Protein AF-A0A1Q9CQS7-F1 (afdb_monomer)

Organism: Symbiodinium microadriaticum (NCBI:txid2951)

Structure (mmCIF, N/CA/C/O backbone):
data_AF-A0A1Q9CQS7-F1
#
_entry.id   AF-A0A1Q9CQS7-F1
#
loop_
_atom_site.group_PDB
_atom_site.id
_atom_site.type_symbol
_atom_site.label_atom_id
_atom_site.label_alt_id
_atom_site.label_comp_id
_atom_site.label_asym_id
_atom_site.label_entity_id
_atom_site.label_seq_id
_atom_site.pdbx_PDB_ins_code
_atom_site.Cartn_x
_atom_site.Cartn_y
_atom_site.Cartn_z
_atom_site.occupancy
_atom_site.B_iso_or_equiv
_atom_site.auth_seq_id
_atom_site.auth_comp_id
_atom_site.auth_asym_id
_atom_site.auth_atom_id
_atom_site.pdbx_PDB_model_num
ATOM 1 N N . MET A 1 1 ? 30.061 8.072 -7.820 1.00 46.34 1 MET A N 1
ATOM 2 C CA . MET A 1 1 ? 29.003 8.737 -7.029 1.00 46.34 1 MET A CA 1
ATOM 3 C C . MET A 1 1 ? 28.135 9.488 -8.025 1.00 46.34 1 MET A C 1
ATOM 5 O O . MET A 1 1 ? 28.666 10.341 -8.722 1.00 46.34 1 MET A O 1
ATOM 9 N N . TRP A 1 2 ? 26.882 9.077 -8.211 1.00 44.34 2 TRP A N 1
ATOM 10 C CA . TRP A 1 2 ? 25.996 9.686 -9.208 1.00 44.34 2 TRP A CA 1
ATOM 11 C C . TRP A 1 2 ? 25.455 11.021 -8.670 1.00 44.34 2 TRP A C 1
ATOM 13 O O . TRP A 1 2 ? 25.125 11.089 -7.484 1.00 44.34 2 TRP A O 1
ATOM 23 N N . PRO A 1 3 ? 25.400 12.089 -9.483 1.00 48.34 3 PRO A N 1
ATOM 24 C CA . PRO A 1 3 ? 24.867 13.370 -9.039 1.00 48.34 3 PRO A CA 1
ATOM 25 C C . PRO A 1 3 ? 23.369 13.258 -8.740 1.00 48.34 3 PRO A C 1
ATOM 27 O O . PRO A 1 3 ? 22.626 12.596 -9.462 1.00 48.34 3 PRO A O 1
ATOM 30 N N . SER A 1 4 ? 22.915 13.929 -7.680 1.00 47.19 4 SER A N 1
ATOM 31 C CA . SER A 1 4 ? 21.493 13.980 -7.338 1.00 47.19 4 SER A CA 1
ATOM 32 C C . SER A 1 4 ? 20.689 14.697 -8.428 1.00 47.19 4 SER A C 1
ATOM 34 O O . SER A 1 4 ? 21.198 15.575 -9.128 1.00 47.19 4 SER A O 1
ATOM 36 N N . ARG A 1 5 ? 19.396 14.384 -8.547 1.00 55.72 5 ARG A N 1
ATOM 37 C CA . ARG A 1 5 ? 18.494 15.026 -9.518 1.00 55.72 5 ARG A CA 1
ATOM 38 C C . ARG A 1 5 ? 18.441 16.550 -9.362 1.00 55.72 5 ARG A C 1
ATOM 40 O O . ARG A 1 5 ? 18.358 17.257 -10.357 1.00 55.72 5 ARG A O 1
ATOM 47 N N . ALA A 1 6 ? 18.575 17.062 -8.138 1.00 58.66 6 ALA A N 1
ATOM 48 C CA . ALA A 1 6 ? 18.695 18.499 -7.892 1.00 58.66 6 ALA A CA 1
ATOM 49 C C . ALA A 1 6 ? 19.977 19.089 -8.506 1.00 58.66 6 ALA A C 1
ATOM 51 O O . ALA A 1 6 ? 19.925 20.152 -9.116 1.00 58.66 6 ALA A O 1
ATOM 52 N N . HIS A 1 7 ? 21.110 18.385 -8.408 1.00 64.50 7 HIS A N 1
ATOM 53 C CA . HIS A 1 7 ? 22.345 18.798 -9.074 1.00 64.50 7 HIS A CA 1
ATOM 54 C C . HIS A 1 7 ? 22.204 18.742 -10.600 1.00 64.50 7 HIS A C 1
ATOM 56 O O . HIS A 1 7 ? 22.602 19.682 -11.283 1.00 64.50 7 HIS A O 1
ATOM 62 N N . LEU A 1 8 ? 21.601 17.678 -11.142 1.00 64.38 8 LEU A N 1
ATOM 63 C CA . LEU A 1 8 ? 21.346 17.554 -12.580 1.00 64.38 8 LEU A CA 1
ATOM 64 C C . LEU A 1 8 ? 20.451 18.692 -13.099 1.00 64.38 8 LEU A C 1
ATOM 66 O O . LEU A 1 8 ? 20.806 19.354 -14.066 1.00 64.38 8 LEU A O 1
ATOM 70 N N . LEU A 1 9 ? 19.341 18.984 -12.423 1.00 60.31 9 LEU A N 1
ATOM 71 C CA . LEU A 1 9 ? 18.381 19.998 -12.870 1.00 60.31 9 LEU A CA 1
ATOM 72 C C . LEU A 1 9 ? 18.894 21.435 -12.693 1.00 60.31 9 LEU A C 1
ATOM 74 O O . LEU A 1 9 ? 18.727 22.254 -13.594 1.00 60.31 9 LEU A O 1
ATOM 78 N N . TRP A 1 10 ? 19.540 21.750 -11.567 1.00 60.56 10 TRP A N 1
ATOM 79 C CA . TRP A 1 10 ? 19.830 23.143 -11.194 1.00 60.56 10 TRP A CA 1
ATOM 80 C C . TRP A 1 10 ? 21.292 23.550 -11.355 1.00 60.56 10 TRP A C 1
ATOM 82 O O . TRP A 1 10 ? 21.585 24.737 -11.484 1.00 60.56 10 TRP A O 1
ATOM 92 N N . THR A 1 11 ? 22.221 22.595 -11.364 1.00 67.75 11 THR A N 1
ATOM 93 C CA . THR A 1 11 ? 23.663 22.886 -11.304 1.00 67.75 11 THR A CA 1
ATOM 94 C C . THR A 1 11 ? 24.416 22.382 -12.534 1.00 67.75 11 THR A C 1
ATOM 96 O O . THR A 1 11 ? 25.328 23.059 -12.997 1.00 67.75 11 THR A O 1
ATOM 99 N N . CYS A 1 12 ? 24.013 21.255 -13.128 1.00 69.44 12 CYS A N 1
ATOM 100 C CA . CYS A 1 12 ? 24.735 20.602 -14.221 1.00 69.44 12 CYS A CA 1
ATOM 101 C C . CYS A 1 12 ? 24.767 21.450 -15.509 1.00 69.44 12 CYS A C 1
ATOM 103 O O . CYS A 1 12 ? 23.709 21.646 -16.117 1.00 69.44 12 CYS A O 1
ATOM 105 N N . PRO A 1 13 ? 25.944 21.922 -15.969 1.00 76.88 13 PRO A N 1
ATOM 106 C CA . PRO A 1 13 ? 26.058 22.769 -17.162 1.00 76.88 13 PRO A CA 1
ATOM 107 C C . PRO A 1 13 ? 25.459 22.136 -18.425 1.00 76.88 13 PRO A C 1
ATOM 109 O O . PRO A 1 13 ? 24.885 22.837 -19.248 1.00 76.88 13 PRO A O 1
ATOM 112 N N . ALA A 1 14 ? 25.498 20.803 -18.532 1.00 73.81 14 ALA A N 1
ATOM 113 C CA . ALA A 1 14 ? 24.937 20.062 -19.663 1.00 73.81 14 ALA A CA 1
ATOM 114 C C . ALA A 1 14 ? 23.404 20.168 -19.792 1.00 73.81 14 ALA A C 1
ATOM 116 O O . ALA A 1 14 ? 22.856 19.825 -20.832 1.00 73.81 14 ALA A O 1
ATOM 117 N N . LEU A 1 15 ? 22.705 20.631 -18.750 1.00 68.06 15 LEU A N 1
ATOM 118 C CA . LEU A 1 15 ? 21.250 20.819 -18.744 1.00 68.06 15 LEU A CA 1
ATOM 119 C C . LEU A 1 15 ? 20.847 22.301 -18.684 1.00 68.06 15 LEU A C 1
ATOM 121 O O . LEU A 1 15 ? 19.684 22.616 -18.443 1.00 68.06 15 LEU A O 1
ATOM 125 N N . GLN A 1 16 ? 21.789 23.225 -18.908 1.00 71.12 16 GLN A N 1
ATOM 126 C CA . GLN A 1 16 ? 21.555 24.670 -18.830 1.00 71.12 16 GLN A CA 1
ATOM 127 C C . GLN A 1 16 ? 20.518 25.170 -19.848 1.00 71.12 16 GLN A C 1
ATOM 129 O O . GLN A 1 16 ? 19.740 26.058 -19.514 1.00 71.12 16 GLN A O 1
ATOM 134 N N . GLU A 1 17 ? 20.455 24.573 -21.040 1.00 67.62 17 GLU A N 1
ATOM 135 C CA . GLU A 1 17 ? 19.519 24.960 -22.110 1.00 67.62 17 GLU A CA 1
ATOM 136 C C . GLU A 1 17 ? 18.058 24.586 -21.813 1.00 67.62 17 GLU A C 1
ATOM 138 O O . GLU A 1 17 ? 17.141 25.196 -22.354 1.00 67.62 17 GLU A O 1
ATOM 143 N N . VAL A 1 18 ? 17.826 23.618 -20.920 1.00 60.22 18 VAL A N 1
ATOM 144 C CA . VAL A 1 18 ? 16.482 23.106 -20.589 1.00 60.22 18 VAL A CA 1
ATOM 145 C C . VAL A 1 18 ? 15.864 23.828 -19.383 1.00 60.22 18 VAL A C 1
ATOM 147 O O . VAL A 1 18 ? 14.648 23.828 -19.205 1.00 60.22 18 VAL A O 1
ATOM 150 N N . ARG A 1 19 ? 16.689 24.485 -18.553 1.00 64.31 19 ARG A N 1
ATOM 151 C CA . ARG A 1 19 ? 16.253 25.227 -17.354 1.00 64.31 19 ARG A CA 1
ATOM 152 C C . ARG A 1 19 ? 15.312 26.409 -17.620 1.00 64.31 19 ARG A C 1
ATOM 154 O O . ARG A 1 19 ? 14.414 26.577 -16.807 1.00 64.31 19 ARG A O 1
ATOM 161 N N . PRO A 1 20 ? 15.449 27.212 -18.696 1.00 59.09 20 PRO A N 1
ATOM 162 C CA . PRO A 1 20 ? 14.574 28.366 -18.932 1.00 59.09 20 PRO A CA 1
ATOM 163 C C . PRO A 1 20 ? 13.113 27.989 -19.211 1.00 59.09 20 PRO A C 1
ATOM 165 O O . PRO A 1 20 ? 12.231 28.831 -19.083 1.00 59.09 20 PRO A O 1
ATOM 168 N N . VAL A 1 21 ? 12.861 26.735 -19.606 1.00 59.81 21 VAL A N 1
ATOM 169 C CA . VAL A 1 21 ? 11.516 26.201 -19.883 1.00 59.81 21 VAL A CA 1
ATOM 170 C C . VAL A 1 21 ? 10.863 25.646 -18.610 1.00 59.81 21 VAL A C 1
ATOM 172 O O . VAL A 1 21 ? 9.650 25.454 -18.563 1.00 59.81 21 VAL A O 1
ATOM 175 N N . MET A 1 22 ? 11.648 25.410 -17.555 1.00 47.25 22 MET A N 1
ATOM 176 C CA . MET A 1 22 ? 11.150 24.940 -16.268 1.00 47.25 22 MET A CA 1
ATOM 177 C C . MET A 1 22 ? 10.954 26.132 -15.322 1.00 47.25 22 MET A C 1
ATOM 179 O O . MET A 1 22 ? 11.869 26.944 -15.175 1.00 47.25 22 MET A O 1
ATOM 183 N N . PRO A 1 23 ? 9.797 26.261 -14.648 1.00 52.50 23 PRO A N 1
ATOM 184 C CA . PRO A 1 23 ? 9.634 27.281 -13.619 1.00 52.50 23 PRO A CA 1
ATOM 185 C C . PRO A 1 23 ? 10.701 27.094 -12.530 1.00 52.50 23 PRO A C 1
ATOM 187 O O . PRO A 1 23 ? 11.040 25.964 -12.166 1.00 52.50 23 PRO A O 1
ATOM 190 N N . ALA A 1 24 ? 11.249 28.202 -12.022 1.00 47.69 24 ALA A N 1
ATOM 191 C CA . ALA A 1 24 ? 12.173 28.166 -10.891 1.00 47.69 24 ALA A CA 1
ATOM 192 C C . ALA A 1 24 ? 11.503 27.445 -9.704 1.00 47.69 24 ALA A C 1
ATOM 194 O O . ALA A 1 24 ? 10.291 27.588 -9.525 1.00 47.69 24 ALA A O 1
ATOM 195 N N . PRO A 1 25 ? 12.245 26.667 -8.897 1.00 45.47 25 PRO A N 1
ATOM 196 C CA . PRO A 1 25 ? 11.650 25.954 -7.783 1.00 45.47 25 PRO A CA 1
ATOM 197 C C . PRO A 1 25 ? 11.215 26.992 -6.746 1.00 45.47 25 PRO A C 1
ATOM 199 O O . PRO A 1 25 ? 12.048 27.656 -6.127 1.00 45.47 25 PRO A O 1
ATOM 202 N N . ILE A 1 26 ? 9.903 27.160 -6.603 1.00 51.12 26 ILE A N 1
ATOM 203 C CA . ILE A 1 26 ? 9.289 28.014 -5.590 1.00 51.12 26 ILE A CA 1
ATOM 204 C C . ILE A 1 26 ? 9.285 27.199 -4.296 1.00 51.12 26 ILE A C 1
ATOM 206 O O . ILE A 1 26 ? 8.334 26.492 -4.006 1.00 51.12 26 ILE A O 1
ATOM 210 N N . ASP A 1 27 ? 10.409 27.268 -3.586 1.00 41.53 27 ASP A N 1
ATOM 211 C CA . ASP A 1 27 ? 10.629 26.752 -2.233 1.00 41.53 27 ASP A CA 1
ATOM 212 C C . ASP A 1 27 ? 10.433 25.232 -1.989 1.00 41.53 27 ASP A C 1
ATOM 214 O O . ASP A 1 27 ? 9.890 24.478 -2.792 1.00 41.53 27 ASP A O 1
ATOM 218 N N . ARG A 1 28 ? 10.985 24.729 -0.876 1.00 42.41 28 ARG A N 1
ATOM 219 C CA . ARG A 1 28 ? 11.005 23.288 -0.520 1.00 42.41 28 ARG A CA 1
ATOM 220 C C . ARG A 1 28 ? 9.757 22.791 0.218 1.00 42.41 28 ARG A C 1
ATOM 222 O O . ARG A 1 28 ? 9.734 21.645 0.666 1.00 42.41 28 ARG A O 1
ATOM 229 N N . VAL A 1 29 ? 8.736 23.622 0.360 1.00 41.78 29 VAL A N 1
ATOM 230 C CA . VAL A 1 29 ? 7.494 23.298 1.062 1.00 41.78 29 VAL A CA 1
ATOM 231 C C . VAL A 1 29 ? 6.356 23.938 0.272 1.00 41.78 29 VAL A C 1
ATOM 233 O O . VAL A 1 29 ? 6.477 25.088 -0.119 1.00 41.78 29 VAL A O 1
ATOM 236 N N . GLU A 1 30 ? 5.269 23.189 0.085 1.00 37.59 30 GLU A N 1
ATOM 237 C CA . GLU A 1 30 ? 3.991 23.596 -0.530 1.00 37.59 30 GLU A CA 1
ATOM 238 C C . GLU A 1 30 ? 3.790 23.300 -2.028 1.00 37.59 30 GLU A C 1
ATOM 240 O O . GLU A 1 30 ? 3.804 24.163 -2.897 1.00 37.59 30 GLU A O 1
ATOM 245 N N . VAL A 1 31 ? 3.368 22.059 -2.291 1.00 31.38 31 VAL A N 1
ATOM 246 C CA . VAL A 1 31 ? 2.139 21.851 -3.073 1.00 31.38 31 VAL A CA 1
ATOM 247 C C . VAL A 1 31 ? 1.106 21.243 -2.123 1.00 31.38 31 VAL A C 1
ATOM 249 O O . VAL A 1 31 ? 0.862 20.040 -2.114 1.00 31.38 31 VAL A O 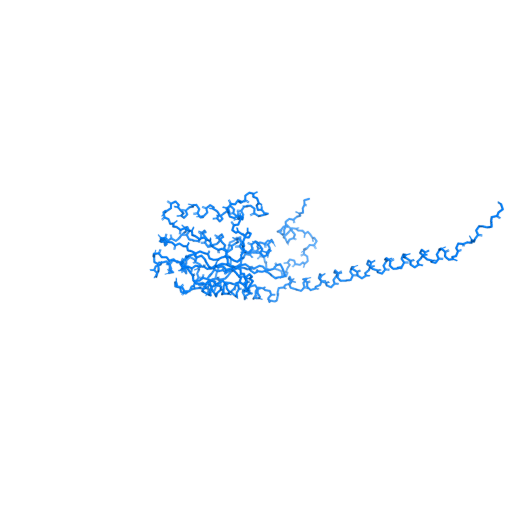1
ATOM 252 N N . VAL A 1 32 ? 0.545 22.073 -1.242 1.00 40.41 32 VAL A N 1
ATOM 253 C CA . VAL A 1 32 ? -0.701 21.749 -0.536 1.00 40.41 32 VAL A CA 1
ATOM 254 C C . VAL A 1 32 ? -1.846 22.376 -1.327 1.00 40.41 32 VAL A C 1
ATOM 256 O O . VAL A 1 32 ? -1.732 23.495 -1.812 1.00 40.41 32 VAL A O 1
ATOM 259 N N . MET A 1 33 ? -2.950 21.633 -1.407 1.00 33.84 33 MET A N 1
ATOM 260 C CA . MET A 1 33 ? -4.220 21.922 -2.089 1.00 33.84 33 MET A CA 1
ATOM 261 C C . MET A 1 33 ? -4.361 21.358 -3.506 1.00 33.84 33 MET A C 1
ATOM 263 O O . MET A 1 33 ? -4.550 22.069 -4.488 1.00 33.84 33 MET A O 1
ATOM 267 N N . ARG A 1 34 ? -4.468 20.027 -3.582 1.00 36.06 34 ARG A N 1
ATOM 268 C CA . ARG A 1 34 ? -5.548 19.445 -4.391 1.00 36.06 34 ARG A CA 1
ATOM 269 C C . ARG A 1 34 ? -6.779 19.382 -3.489 1.00 36.06 34 ARG A C 1
ATOM 271 O O . ARG A 1 34 ? -6.669 18.989 -2.335 1.00 36.06 34 ARG A O 1
ATOM 278 N N . SER A 1 35 ? -7.914 19.827 -4.006 1.00 37.97 35 SER A N 1
ATOM 279 C CA . SER A 1 35 ? -9.219 20.084 -3.372 1.00 37.97 35 SER A CA 1
ATOM 280 C C . SER A 1 35 ? -9.932 18.872 -2.728 1.00 37.97 35 SER A C 1
ATOM 282 O O . SER A 1 35 ? -11.156 18.763 -2.776 1.00 37.97 35 SER A O 1
ATOM 284 N N . GLY A 1 36 ? -9.189 17.955 -2.109 1.00 54.03 36 GLY A N 1
ATOM 285 C CA . GLY A 1 36 ? -9.701 16.847 -1.307 1.00 54.03 36 GLY A CA 1
ATOM 286 C C . GLY A 1 36 ? -9.590 17.128 0.192 1.00 54.03 36 GLY A C 1
ATOM 287 O O . GLY A 1 36 ? -8.722 17.875 0.641 1.00 54.03 36 GLY A O 1
ATOM 288 N N . ARG A 1 37 ? -10.468 16.508 0.987 1.00 68.31 37 ARG A N 1
ATOM 289 C CA . ARG A 1 37 ? -10.294 16.437 2.447 1.00 68.31 37 ARG A CA 1
ATOM 290 C C . ARG A 1 37 ? -8.964 15.735 2.758 1.00 68.31 37 ARG A C 1
ATOM 292 O O . ARG A 1 37 ? -8.626 14.759 2.091 1.00 68.31 37 ARG A O 1
ATOM 299 N N . SER A 1 38 ? -8.217 16.209 3.756 1.00 89.44 38 SER A N 1
ATOM 300 C CA . SER A 1 38 ? -6.970 15.554 4.172 1.00 89.44 38 SER A CA 1
ATOM 301 C C . SER A 1 38 ? -7.252 14.157 4.734 1.00 89.44 38 SER A C 1
ATOM 303 O O . SER A 1 38 ? -8.300 13.944 5.350 1.00 89.44 38 SER A O 1
ATOM 305 N N . LEU A 1 39 ? -6.299 13.227 4.605 1.00 93.00 39 LEU A N 1
ATOM 306 C CA . LEU A 1 39 ? -6.399 11.899 5.226 1.00 93.00 39 LEU A CA 1
ATOM 307 C C . LEU A 1 39 ? -6.691 11.994 6.732 1.00 93.00 39 LEU A C 1
ATOM 309 O O . LEU A 1 39 ? -7.515 11.242 7.242 1.00 93.00 39 LEU A O 1
ATOM 313 N N . SER A 1 40 ? -6.076 12.959 7.428 1.00 93.25 40 SER A N 1
ATOM 314 C CA . SER A 1 40 ? -6.317 13.196 8.857 1.00 93.25 40 SER A CA 1
ATOM 315 C C . SER A 1 40 ? -7.775 13.528 9.155 1.00 93.25 40 SER A C 1
ATOM 317 O O . SER A 1 40 ? -8.361 12.914 10.040 1.00 93.25 40 SER A O 1
ATOM 319 N N . SER A 1 41 ? -8.384 14.433 8.383 1.00 92.00 41 SER A N 1
ATOM 320 C CA . SER A 1 41 ? -9.788 14.810 8.568 1.00 92.00 41 SER A CA 1
ATOM 321 C C . SER A 1 41 ? -10.745 13.655 8.259 1.00 92.00 41 SER A C 1
ATOM 323 O O . SER A 1 41 ? -11.715 13.454 8.985 1.00 92.00 41 SER A O 1
ATOM 325 N N . MET A 1 42 ? -10.453 12.856 7.224 1.00 94.19 42 MET A N 1
ATOM 326 C CA . MET A 1 42 ? -11.251 11.674 6.886 1.00 94.19 42 MET A CA 1
ATOM 327 C C . MET A 1 42 ? -11.165 10.608 7.982 1.00 94.19 42 MET A C 1
ATOM 329 O O . MET A 1 42 ? -12.192 10.061 8.371 1.00 94.19 42 MET A O 1
ATOM 333 N N . LEU A 1 43 ? -9.966 10.342 8.510 1.00 95.00 43 LEU A N 1
ATOM 334 C CA . LEU A 1 43 ? -9.769 9.384 9.598 1.00 95.00 43 LEU A CA 1
ATOM 335 C C . LEU A 1 43 ? -10.402 9.866 10.904 1.00 95.00 43 LEU A C 1
ATOM 337 O O . LEU A 1 43 ? -11.084 9.083 11.550 1.00 95.00 43 LEU A O 1
ATOM 341 N N . GLN A 1 44 ? -10.245 11.139 11.274 1.00 94.50 44 GLN A N 1
ATOM 342 C CA . GLN A 1 44 ? -10.893 11.706 12.463 1.00 94.50 44 GLN A CA 1
ATOM 343 C C . GLN A 1 44 ? -12.415 11.586 12.382 1.00 94.50 44 GLN A C 1
ATOM 345 O O . GLN A 1 44 ? -13.040 11.111 13.327 1.00 94.50 44 GLN A O 1
ATOM 350 N N . GLN A 1 45 ? -13.009 11.952 11.240 1.00 93.88 45 GLN A N 1
ATOM 351 C CA . GLN A 1 45 ? -14.442 11.767 11.021 1.00 93.88 45 GLN A CA 1
ATOM 352 C C . GLN A 1 45 ? -14.817 10.283 11.117 1.00 93.88 45 GLN A C 1
ATOM 354 O O . GLN A 1 45 ? -15.795 9.934 11.775 1.00 93.88 45 GLN A O 1
ATOM 359 N N . ALA A 1 46 ? -14.015 9.404 10.511 1.00 95.12 46 ALA A N 1
ATOM 360 C CA . ALA A 1 46 ? -14.302 7.982 10.510 1.00 95.12 46 ALA A CA 1
ATOM 361 C C . ALA A 1 46 ? -14.269 7.360 11.916 1.00 95.12 46 ALA A C 1
ATOM 363 O O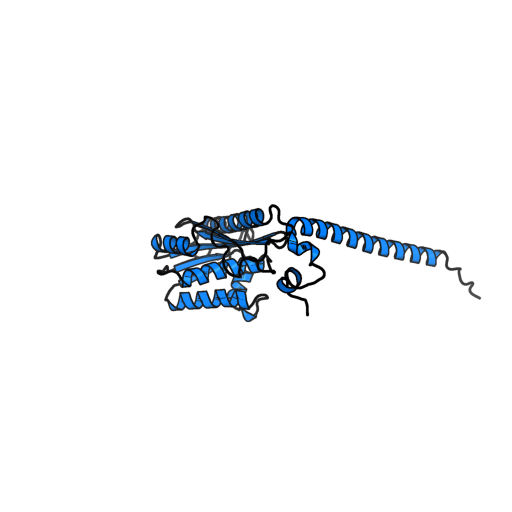 . ALA A 1 46 ? -15.107 6.533 12.269 1.00 95.12 46 ALA A O 1
ATOM 364 N N . ILE A 1 47 ? -13.313 7.791 12.735 1.00 95.19 47 ILE A N 1
ATOM 365 C CA . ILE A 1 47 ? -13.173 7.366 14.127 1.00 95.19 47 ILE A CA 1
ATOM 366 C C . ILE A 1 47 ? -14.318 7.925 14.974 1.00 95.19 47 ILE A C 1
ATOM 368 O O . ILE A 1 47 ? -14.857 7.203 15.806 1.00 95.19 47 ILE A O 1
ATOM 372 N N . ALA A 1 48 ? -14.736 9.173 14.749 1.00 94.62 48 ALA A N 1
ATOM 373 C CA . ALA A 1 48 ? -15.861 9.768 15.467 1.00 94.62 48 ALA A CA 1
ATOM 374 C C . ALA A 1 48 ? -17.188 9.034 15.195 1.00 94.62 48 ALA A C 1
ATOM 376 O O . ALA A 1 48 ? -17.998 8.867 16.105 1.00 94.62 48 ALA A O 1
ATOM 377 N N . GLU A 1 49 ? -17.404 8.565 13.963 1.00 95.25 49 GLU A N 1
ATOM 378 C CA . GLU A 1 49 ? -18.594 7.790 13.581 1.00 95.25 49 GLU A CA 1
ATOM 379 C C . GLU A 1 49 ? -18.528 6.318 14.029 1.00 95.25 49 GLU A C 1
ATOM 381 O O . GLU A 1 49 ? -19.558 5.649 14.117 1.00 95.25 49 GLU A O 1
ATOM 386 N N . SER A 1 50 ? -17.339 5.773 14.294 1.00 94.19 50 SER A N 1
ATOM 387 C CA . SER A 1 50 ? -17.149 4.378 14.721 1.00 94.19 50 SER A CA 1
ATOM 388 C C . SER A 1 50 ? -15.996 4.247 15.731 1.00 94.19 50 SER A C 1
ATOM 390 O O . SER A 1 50 ? -14.949 3.673 15.419 1.00 94.19 50 SER A O 1
ATOM 392 N N . PRO A 1 51 ? -16.176 4.756 16.967 1.00 92.81 51 PRO A N 1
ATOM 393 C CA . PRO A 1 51 ? -15.099 4.856 17.957 1.00 92.81 51 PRO A CA 1
ATOM 394 C C . PRO A 1 51 ? -14.642 3.499 18.508 1.00 92.81 51 PRO A C 1
ATOM 396 O O . PRO A 1 51 ? -13.512 3.359 18.977 1.00 92.81 51 PRO A O 1
ATOM 399 N N . ASP A 1 52 ? -15.491 2.472 18.453 1.00 94.50 52 ASP A N 1
ATOM 400 C CA . ASP A 1 52 ? -15.120 1.137 18.924 1.00 94.50 52 ASP A CA 1
ATOM 401 C C . ASP A 1 52 ? -14.229 0.396 17.924 1.00 94.50 52 ASP A C 1
ATOM 403 O O . ASP A 1 52 ? -13.238 -0.224 18.315 1.00 94.50 52 ASP A O 1
ATOM 407 N N . ALA A 1 53 ? -14.556 0.454 16.634 1.00 94.81 53 ALA A N 1
ATOM 408 C CA . ALA A 1 53 ? -13.816 -0.272 15.616 1.00 94.81 53 ALA A CA 1
ATOM 409 C C . ALA A 1 53 ? -13.927 0.387 14.241 1.00 94.81 53 ALA A C 1
ATOM 411 O O . ALA A 1 53 ? -15.025 0.699 13.787 1.00 94.81 53 ALA A O 1
ATOM 412 N N . ILE A 1 54 ? -12.795 0.492 13.545 1.00 95.69 54 ILE A N 1
ATOM 413 C CA . ILE A 1 54 ? -12.742 0.869 12.130 1.00 95.69 54 ILE A CA 1
ATOM 414 C C . ILE A 1 54 ? -12.116 -0.254 11.305 1.00 95.69 54 ILE A C 1
ATOM 416 O O . ILE A 1 54 ? -11.184 -0.934 11.749 1.00 95.69 54 ILE A O 1
ATOM 420 N N . THR A 1 55 ? -12.627 -0.434 10.089 1.00 96.88 55 THR A N 1
ATOM 421 C CA . THR A 1 55 ? -12.111 -1.407 9.119 1.00 96.88 55 THR A CA 1
ATOM 422 C C . THR A 1 55 ? -11.634 -0.677 7.876 1.00 96.88 55 THR A C 1
ATOM 424 O O . THR A 1 55 ? -12.384 0.074 7.259 1.00 96.88 55 THR A O 1
ATOM 427 N N . LEU A 1 56 ? -10.381 -0.911 7.515 1.00 97.88 56 LEU A N 1
ATOM 428 C CA . LEU A 1 56 ? -9.659 -0.198 6.475 1.00 97.88 56 LEU A CA 1
ATOM 429 C C . LEU A 1 56 ? -9.078 -1.193 5.471 1.00 97.88 56 LEU A C 1
ATOM 431 O O . LEU A 1 56 ? -8.772 -2.328 5.832 1.00 97.88 56 LEU A O 1
ATOM 435 N N . ALA A 1 57 ? -8.854 -0.753 4.238 1.00 98.19 57 ALA A N 1
ATOM 436 C CA . ALA A 1 57 ? -7.955 -1.430 3.309 1.00 98.19 57 ALA A CA 1
ATOM 437 C C . ALA A 1 57 ? -6.955 -0.450 2.699 1.00 98.19 57 ALA A C 1
ATOM 439 O O . ALA A 1 57 ? -7.255 0.737 2.539 1.00 98.19 57 ALA A O 1
ATOM 440 N N . THR A 1 58 ? -5.773 -0.962 2.372 1.00 98.38 58 THR A N 1
ATOM 441 C CA . THR A 1 58 ? -4.691 -0.212 1.731 1.00 98.38 58 THR A CA 1
ATOM 442 C C . THR A 1 58 ? -4.190 -0.942 0.499 1.00 98.38 58 THR A C 1
ATOM 444 O O . THR A 1 58 ? -4.132 -2.169 0.522 1.00 98.38 58 THR A O 1
ATOM 447 N N . ASP A 1 59 ? -3.765 -0.188 -0.511 1.00 98.00 59 ASP A N 1
ATOM 448 C CA . ASP A 1 59 ? -3.173 -0.737 -1.736 1.00 98.00 59 ASP A CA 1
ATOM 449 C C . ASP A 1 59 ? -2.172 0.259 -2.351 1.00 98.00 59 ASP A C 1
ATOM 451 O O . ASP A 1 59 ? -2.291 1.480 -2.150 1.00 98.00 59 ASP A O 1
ATOM 455 N N . GLY A 1 60 ? -1.187 -0.255 -3.087 1.00 97.12 60 GLY A N 1
ATOM 456 C CA . GLY A 1 60 ? -0.182 0.481 -3.834 1.00 97.12 60 GLY A CA 1
ATOM 457 C C . GLY A 1 60 ? -0.161 0.118 -5.324 1.00 97.12 60 GLY A C 1
ATOM 458 O O . GLY A 1 60 ? 0.289 -0.945 -5.731 1.00 97.12 60 GLY A O 1
ATOM 459 N N . SER A 1 61 ? -0.472 1.084 -6.187 1.00 96.62 61 SER A N 1
ATOM 460 C CA . SER A 1 61 ? -0.373 0.924 -7.642 1.00 96.62 61 SER A CA 1
ATOM 461 C C . SER A 1 61 ? 0.887 1.590 -8.187 1.00 96.62 61 SER A C 1
ATOM 463 O O . SER A 1 61 ? 1.271 2.673 -7.755 1.00 96.62 61 SER A O 1
ATOM 465 N N . SER A 1 62 ? 1.506 1.004 -9.211 1.00 95.50 62 SER A N 1
ATOM 466 C CA . SER A 1 62 ? 2.585 1.658 -9.954 1.00 95.50 62 SER A CA 1
ATOM 467 C C . SER A 1 62 ? 2.567 1.298 -11.430 1.00 95.50 62 SER A C 1
ATOM 469 O O . SER A 1 62 ? 2.365 0.143 -11.811 1.00 95.50 62 SER A O 1
ATOM 471 N N . ARG A 1 63 ? 2.792 2.304 -12.277 1.00 92.69 63 ARG A N 1
ATOM 472 C CA . ARG A 1 63 ? 2.845 2.161 -13.731 1.00 92.69 63 ARG A CA 1
ATOM 473 C C . ARG A 1 63 ? 3.822 3.171 -14.316 1.00 92.69 63 ARG A C 1
ATOM 475 O O . ARG A 1 63 ? 3.767 4.341 -13.970 1.00 92.69 63 ARG A O 1
ATOM 482 N N . PHE A 1 64 ? 4.698 2.732 -15.222 1.00 88.06 64 PHE A N 1
ATOM 483 C CA . PHE A 1 64 ? 5.714 3.595 -15.854 1.00 88.06 64 PHE A CA 1
ATOM 484 C C . PHE A 1 64 ? 6.588 4.356 -14.836 1.00 88.06 64 PHE A C 1
ATOM 486 O O . PHE A 1 64 ? 6.879 5.536 -15.023 1.00 88.06 64 PHE A O 1
ATOM 493 N N . ASP A 1 65 ? 6.952 3.697 -13.732 1.00 87.88 65 ASP A N 1
ATOM 494 C CA . ASP A 1 65 ? 7.633 4.312 -12.586 1.00 87.88 65 ASP A CA 1
ATOM 495 C C . ASP A 1 65 ? 6.887 5.535 -12.023 1.00 87.88 65 ASP A C 1
ATOM 497 O O . ASP A 1 65 ? 7.490 6.501 -11.563 1.00 87.88 65 ASP A O 1
ATOM 501 N N . ILE A 1 66 ? 5.558 5.524 -12.070 1.00 90.50 66 ILE A N 1
ATOM 502 C CA . ILE A 1 66 ? 4.683 6.488 -11.405 1.00 90.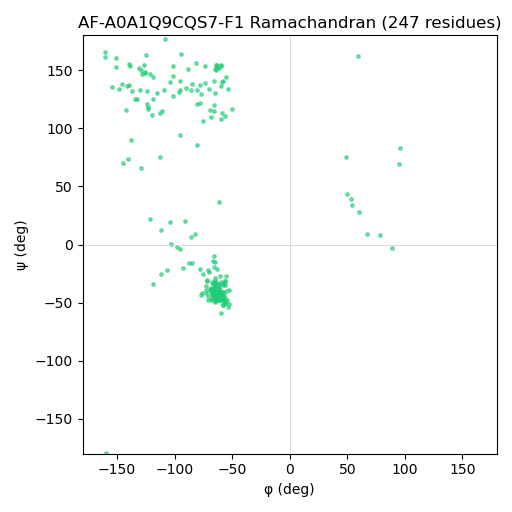50 66 ILE A CA 1
ATOM 503 C C . ILE A 1 66 ? 3.815 5.695 -10.438 1.00 90.50 66 ILE A C 1
ATOM 505 O O . ILE A 1 66 ? 2.972 4.901 -10.852 1.00 90.50 66 ILE A O 1
ATOM 509 N N . GLY A 1 67 ? 4.044 5.897 -9.146 1.00 94.94 67 GLY A N 1
ATOM 510 C CA . GLY A 1 67 ? 3.363 5.183 -8.080 1.00 94.94 67 GLY A CA 1
ATOM 511 C C . GLY A 1 67 ? 2.156 5.948 -7.552 1.00 94.94 67 GLY A C 1
ATOM 512 O O . GLY A 1 67 ? 2.000 7.144 -7.774 1.00 94.94 67 GLY A O 1
ATOM 513 N N . SER A 1 68 ? 1.283 5.285 -6.826 1.00 97.19 68 SER A N 1
ATOM 514 C CA . SER A 1 68 ? 0.323 5.913 -5.928 1.00 97.19 68 SER A CA 1
ATOM 515 C C . SER A 1 68 ? -0.172 4.888 -4.936 1.00 97.19 68 SER A C 1
ATOM 517 O O . SER A 1 68 ? -0.092 3.688 -5.177 1.00 97.19 68 SER A O 1
ATOM 519 N N . TYR A 1 69 ? -0.731 5.369 -3.841 1.00 98.06 69 TYR A N 1
ATOM 520 C CA . TYR A 1 69 ? -1.337 4.527 -2.830 1.00 98.06 69 TYR A CA 1
ATOM 521 C C . TYR A 1 69 ? -2.775 4.958 -2.571 1.00 98.06 69 TYR A C 1
ATOM 523 O O . TYR A 1 69 ? -3.175 6.076 -2.917 1.00 98.06 69 TYR A O 1
ATOM 531 N N . ALA A 1 70 ? -3.542 4.078 -1.942 1.00 98.19 70 ALA A N 1
ATOM 532 C CA . ALA A 1 70 ? -4.870 4.392 -1.457 1.00 98.19 70 ALA A CA 1
ATOM 533 C C . ALA A 1 70 ? -5.153 3.773 -0.089 1.00 98.19 70 ALA A C 1
ATOM 535 O O . ALA A 1 70 ? -4.558 2.773 0.308 1.00 98.19 70 ALA A O 1
ATOM 536 N N . ILE A 1 71 ? -6.077 4.412 0.624 1.00 98.38 71 ILE A N 1
ATOM 537 C CA . ILE A 1 71 ? -6.628 3.990 1.906 1.00 98.38 71 ILE A CA 1
ATOM 538 C C . ILE A 1 71 ? -8.141 4.168 1.811 1.00 98.38 71 ILE A C 1
ATOM 540 O O . ILE A 1 71 ? -8.631 5.258 1.497 1.00 98.38 71 ILE A O 1
ATOM 544 N N . VAL A 1 72 ? -8.889 3.107 2.084 1.00 98.00 72 VAL A N 1
ATOM 545 C CA . VAL A 1 72 ? -10.350 3.106 1.971 1.00 98.00 72 VAL A CA 1
ATOM 546 C C . VAL A 1 72 ? -11.000 2.531 3.220 1.00 98.00 72 VAL A C 1
ATOM 548 O O . VAL A 1 72 ? -10.440 1.667 3.891 1.00 98.00 72 VAL A O 1
ATOM 551 N N . SER A 1 73 ? -12.213 2.992 3.492 1.00 96.56 73 SER A N 1
ATOM 552 C CA . SER A 1 73 ? -13.131 2.439 4.484 1.00 96.56 73 SER A CA 1
ATOM 553 C C . SER A 1 73 ? -14.533 2.431 3.897 1.00 96.56 73 SER A C 1
ATOM 555 O O . SER A 1 73 ? -14.871 3.257 3.048 1.00 96.56 73 SER A O 1
ATOM 557 N N . GLU A 1 74 ? -15.377 1.522 4.363 1.00 92.56 74 GLU A N 1
ATOM 558 C CA . GLU A 1 74 ? -16.800 1.501 4.005 1.00 92.56 74 GLU A CA 1
ATOM 559 C C . GLU A 1 74 ? -17.730 1.842 5.151 1.00 92.56 74 GLU A C 1
ATOM 561 O O . GLU A 1 74 ? -18.854 2.284 4.923 1.00 92.56 74 GLU A O 1
ATOM 566 N N . LYS A 1 75 ? -17.266 1.604 6.372 1.00 88.88 75 LYS A N 1
ATOM 567 C CA . LYS A 1 75 ? -18.025 1.786 7.597 1.00 88.88 75 LYS A CA 1
ATOM 568 C C . LYS A 1 75 ? -17.086 2.431 8.609 1.00 88.88 75 LYS A C 1
ATOM 570 O O . LYS A 1 75 ? -16.353 1.713 9.289 1.00 88.88 75 LYS A O 1
ATOM 575 N N . PRO A 1 76 ? -17.049 3.766 8.646 1.00 88.44 76 PRO A N 1
ATOM 576 C CA . PRO A 1 76 ? -17.762 4.718 7.774 1.00 88.44 76 PRO A CA 1
ATOM 577 C C . PRO A 1 76 ? -17.066 4.940 6.414 1.00 88.44 76 PRO A C 1
ATOM 579 O O . PRO A 1 76 ? -15.862 4.693 6.304 1.00 88.44 76 PRO A O 1
ATOM 582 N N . PRO A 1 77 ? -17.792 5.363 5.359 1.00 92.06 77 PRO A N 1
ATOM 583 C CA . PRO A 1 77 ? -17.273 5.358 3.996 1.00 92.06 77 PRO A CA 1
ATOM 584 C C . PRO A 1 77 ? -16.320 6.524 3.717 1.00 92.06 77 PRO A C 1
ATOM 586 O O . PRO A 1 77 ? -16.711 7.690 3.753 1.00 92.06 77 PRO A O 1
ATOM 589 N N . PHE A 1 78 ? -15.088 6.208 3.323 1.00 94.62 78 PHE A N 1
ATOM 590 C CA . PHE A 1 78 ? -14.179 7.177 2.717 1.00 94.62 78 PHE A CA 1
ATOM 591 C C . PHE A 1 78 ? -13.197 6.501 1.757 1.00 94.62 78 PHE A C 1
ATOM 593 O O . PHE A 1 78 ? -12.961 5.295 1.806 1.00 94.62 78 PHE A O 1
ATOM 600 N N . CYS A 1 79 ? -12.617 7.306 0.871 1.00 95.94 79 CYS A N 1
ATOM 601 C CA . CYS A 1 79 ? -11.605 6.878 -0.080 1.00 95.94 79 CYS A CA 1
ATOM 602 C C . CYS A 1 79 ? -10.566 7.988 -0.214 1.00 95.94 79 CYS A C 1
ATOM 604 O O . CYS A 1 79 ? -10.883 9.080 -0.687 1.00 95.94 79 CYS A O 1
ATOM 606 N N . TYR A 1 80 ? -9.337 7.696 0.189 1.00 96.75 80 TYR A N 1
ATOM 607 C CA . TYR A 1 80 ? -8.189 8.578 0.051 1.00 96.75 80 TYR A CA 1
ATOM 608 C C . TYR A 1 80 ? -7.186 7.929 -0.897 1.00 96.75 80 TYR A C 1
ATOM 610 O O . TYR A 1 80 ? -6.856 6.759 -0.729 1.00 96.75 80 TYR A O 1
ATOM 618 N N . ALA A 1 81 ? -6.707 8.669 -1.890 1.00 96.50 81 ALA A N 1
ATOM 619 C CA . ALA A 1 81 ? -5.651 8.217 -2.784 1.00 96.50 81 ALA A CA 1
ATOM 620 C C . ALA A 1 81 ? -4.695 9.373 -3.048 1.00 96.50 81 ALA A C 1
ATOM 622 O O . ALA A 1 81 ? -5.133 10.508 -3.236 1.00 96.50 81 ALA A O 1
ATOM 623 N N . ASP A 1 82 ? -3.402 9.081 -3.028 1.00 95.06 82 ASP A N 1
ATOM 624 C CA . ASP A 1 82 ? -2.355 10.094 -3.082 1.00 95.06 82 ASP A CA 1
ATOM 625 C C . ASP A 1 82 ? -1.030 9.463 -3.540 1.00 95.06 82 ASP A C 1
ATOM 627 O O . ASP A 1 82 ? -0.967 8.278 -3.889 1.00 95.06 82 ASP A O 1
ATOM 631 N N . ALA A 1 83 ? 0.029 10.260 -3.627 1.00 93.88 83 ALA A N 1
ATOM 632 C CA . ALA A 1 83 ? 1.369 9.799 -3.935 1.00 93.88 83 ALA A CA 1
ATOM 633 C C . ALA A 1 83 ? 2.430 10.817 -3.505 1.00 93.88 83 ALA A C 1
ATOM 635 O O . ALA A 1 83 ? 2.135 11.987 -3.291 1.00 93.88 83 ALA A O 1
ATOM 636 N N . ASP A 1 84 ? 3.689 10.387 -3.467 1.00 89.62 84 ASP A N 1
ATOM 637 C CA . ASP A 1 84 ? 4.821 11.302 -3.346 1.00 89.62 84 ASP A CA 1
ATOM 638 C C . ASP A 1 84 ? 5.631 11.405 -4.649 1.00 89.62 84 ASP A C 1
ATOM 640 O O . ASP A 1 84 ? 5.348 10.761 -5.667 1.00 89.62 84 ASP A O 1
ATOM 644 N N . GLU A 1 85 ? 6.641 12.271 -4.622 1.00 86.19 85 GLU A N 1
ATOM 645 C CA . GLU A 1 85 ? 7.530 12.552 -5.754 1.00 86.19 85 GLU A CA 1
ATOM 646 C C . GLU A 1 85 ? 8.912 11.901 -5.603 1.00 86.19 85 GLU A C 1
ATOM 648 O O . GLU A 1 85 ? 9.879 12.303 -6.254 1.00 86.19 85 GLU A O 1
ATOM 653 N N . GLN A 1 86 ? 9.022 10.890 -4.735 1.00 86.44 86 GLN A N 1
ATOM 654 C CA . GLN A 1 86 ? 10.274 10.163 -4.532 1.00 86.44 86 GLN A CA 1
ATOM 655 C C . GLN A 1 86 ? 10.706 9.442 -5.813 1.00 86.44 86 GLN A C 1
ATOM 657 O O . GLN A 1 86 ? 9.890 9.109 -6.672 1.00 86.44 86 GLN A O 1
ATOM 662 N N . GLU A 1 87 ? 12.007 9.199 -5.957 1.00 83.00 87 GLU A N 1
ATOM 663 C CA . GLU A 1 87 ? 12.549 8.561 -7.160 1.00 83.00 87 GLU A CA 1
ATOM 664 C C . GLU A 1 87 ? 12.046 7.126 -7.323 1.00 83.00 87 GLU A C 1
ATOM 666 O O . GLU A 1 87 ? 11.520 6.778 -8.380 1.00 83.00 87 GLU A O 1
ATOM 671 N N . ASP A 1 88 ? 12.148 6.333 -6.255 1.00 89.00 88 ASP A N 1
ATOM 672 C CA . ASP A 1 88 ? 11.555 5.005 -6.205 1.00 89.00 88 ASP A CA 1
ATOM 673 C C . ASP A 1 88 ? 10.027 5.137 -6.155 1.00 89.00 88 ASP A C 1
ATOM 675 O O . ASP A 1 88 ? 9.440 5.695 -5.223 1.00 89.00 88 ASP A O 1
ATOM 679 N N . GLN A 1 89 ? 9.392 4.635 -7.205 1.00 92.69 89 GLN A N 1
ATOM 680 C CA . GLN A 1 89 ? 7.946 4.586 -7.379 1.00 92.69 89 GLN A CA 1
ATOM 681 C C . GLN A 1 89 ? 7.481 3.135 -7.571 1.00 92.69 89 GLN A C 1
ATOM 683 O O . GLN A 1 89 ? 6.429 2.899 -8.158 1.00 92.69 89 GLN A O 1
ATOM 688 N N . SER A 1 90 ? 8.271 2.154 -7.123 1.00 93.88 90 SER A N 1
ATOM 689 C CA . SER A 1 90 ? 7.968 0.731 -7.280 1.00 93.88 90 SER A CA 1
ATOM 690 C C . SER A 1 90 ? 6.665 0.326 -6.571 1.00 93.88 90 SER A C 1
ATOM 692 O O . SER A 1 90 ? 6.313 0.926 -5.550 1.00 93.88 90 SER A O 1
ATOM 694 N N . PRO A 1 91 ? 5.955 -0.715 -7.062 1.00 94.56 91 PRO A N 1
ATOM 695 C CA . PRO A 1 91 ? 4.719 -1.190 -6.437 1.00 94.56 91 PRO A CA 1
ATOM 696 C C . PRO A 1 91 ? 4.895 -1.477 -4.942 1.00 94.56 91 PRO A C 1
ATOM 698 O O . PRO A 1 91 ? 4.202 -0.905 -4.112 1.00 94.56 91 PRO A O 1
ATOM 701 N N . PHE A 1 92 ? 5.917 -2.260 -4.579 1.00 96.31 92 PHE A N 1
ATOM 702 C CA . PHE A 1 92 ? 6.187 -2.622 -3.185 1.00 96.31 92 PHE A CA 1
ATOM 703 C C . PHE A 1 92 ? 6.413 -1.408 -2.271 1.00 96.31 92 PHE A C 1
ATOM 705 O O . PHE A 1 92 ? 6.013 -1.418 -1.106 1.00 96.31 92 PHE A O 1
ATOM 712 N N . ARG A 1 93 ? 7.034 -0.342 -2.786 1.00 96.75 93 ARG A N 1
ATOM 713 C CA . ARG A 1 93 ? 7.181 0.899 -2.032 1.00 96.75 93 ARG A CA 1
ATOM 714 C C . ARG A 1 93 ? 5.835 1.586 -1.812 1.00 96.75 93 ARG A C 1
ATOM 716 O O . ARG A 1 93 ? 5.620 2.093 -0.716 1.00 96.75 93 ARG A O 1
ATOM 723 N N . MET A 1 94 ? 4.956 1.617 -2.815 1.00 97.88 94 MET A N 1
ATOM 724 C CA . MET A 1 94 ? 3.622 2.214 -2.680 1.00 97.88 94 MET A CA 1
ATOM 725 C C . MET A 1 94 ? 2.769 1.478 -1.648 1.00 97.88 94 MET A C 1
ATOM 727 O O . MET A 1 94 ? 2.119 2.138 -0.842 1.00 97.88 94 MET A O 1
ATOM 731 N N . GLU A 1 95 ? 2.862 0.147 -1.592 1.00 97.75 95 GLU A N 1
ATOM 732 C CA . GLU A 1 95 ? 2.221 -0.665 -0.544 1.00 97.75 95 GLU A CA 1
ATOM 733 C C . GLU A 1 95 ? 2.663 -0.230 0.856 1.00 97.75 95 GLU A C 1
ATOM 735 O O . GLU A 1 95 ? 1.858 0.049 1.745 1.00 97.75 95 GLU A O 1
ATOM 740 N N . LEU A 1 96 ? 3.981 -0.121 1.059 1.00 97.56 96 LEU A N 1
ATOM 741 C CA . LEU A 1 96 ? 4.540 0.331 2.330 1.00 97.56 96 LEU A CA 1
ATOM 742 C C . LEU A 1 96 ? 4.186 1.788 2.630 1.00 97.56 96 LEU A C 1
ATOM 744 O O . LEU A 1 96 ? 3.928 2.124 3.784 1.00 97.56 96 LEU A O 1
ATOM 748 N N . LEU A 1 97 ? 4.173 2.651 1.615 1.00 97.88 97 LEU A N 1
ATOM 749 C CA . LEU A 1 97 ? 3.816 4.056 1.766 1.00 97.88 97 LEU A CA 1
ATOM 750 C C . LEU A 1 97 ? 2.363 4.203 2.226 1.00 97.88 97 LEU A C 1
ATOM 752 O O . LEU A 1 97 ? 2.114 4.999 3.126 1.00 97.88 97 LEU A O 1
ATOM 756 N N . ALA A 1 98 ? 1.435 3.399 1.698 1.00 98.25 98 ALA A N 1
ATOM 757 C CA . ALA A 1 98 ? 0.043 3.373 2.143 1.00 98.25 98 ALA A CA 1
ATOM 758 C C . ALA A 1 98 ? -0.058 3.124 3.656 1.00 98.25 98 ALA A C 1
ATOM 760 O O . ALA A 1 98 ? -0.728 3.866 4.377 1.00 98.25 98 ALA A O 1
ATOM 761 N N . LEU A 1 99 ? 0.679 2.123 4.150 1.00 98.38 99 LEU A N 1
ATOM 762 C CA . LEU A 1 99 ? 0.719 1.762 5.568 1.00 98.38 99 LEU A CA 1
ATOM 763 C C . LEU A 1 99 ? 1.381 2.846 6.423 1.00 98.38 99 LEU A C 1
ATOM 765 O O . LEU A 1 99 ? 0.865 3.184 7.486 1.00 98.38 99 LEU A O 1
ATOM 769 N N . VAL A 1 100 ? 2.495 3.424 5.964 1.00 97.81 100 VAL A N 1
ATOM 770 C CA . VAL A 1 100 ? 3.154 4.548 6.652 1.00 97.81 100 VAL A CA 1
ATOM 771 C C . VAL A 1 100 ? 2.188 5.716 6.797 1.00 97.81 100 VAL A C 1
ATOM 773 O O . VAL A 1 100 ? 1.991 6.208 7.905 1.00 97.81 100 VAL A O 1
ATOM 776 N N . MET A 1 101 ? 1.560 6.134 5.698 1.00 97.69 101 MET A N 1
ATOM 777 C CA . MET A 1 101 ? 0.661 7.284 5.689 1.00 97.69 101 MET A CA 1
ATOM 778 C C . MET A 1 101 ? -0.579 7.034 6.541 1.00 97.69 101 MET A C 1
ATOM 780 O O . MET A 1 101 ? -0.989 7.931 7.277 1.00 97.69 101 MET A O 1
ATOM 784 N N . LEU A 1 102 ? -1.128 5.818 6.526 1.00 97.75 102 LEU A N 1
ATOM 785 C CA . LEU A 1 102 ? -2.214 5.430 7.419 1.00 97.75 102 LEU A CA 1
ATOM 786 C C . LEU A 1 102 ? -1.803 5.545 8.894 1.00 97.75 102 LEU A C 1
ATOM 788 O O . LEU A 1 102 ? -2.432 6.281 9.655 1.00 97.75 102 LEU A O 1
ATOM 792 N N . PHE A 1 103 ? -0.756 4.831 9.313 1.00 97.69 103 PHE A N 1
ATOM 793 C CA . PHE A 1 103 ? -0.422 4.725 10.734 1.00 97.69 103 PHE A CA 1
ATOM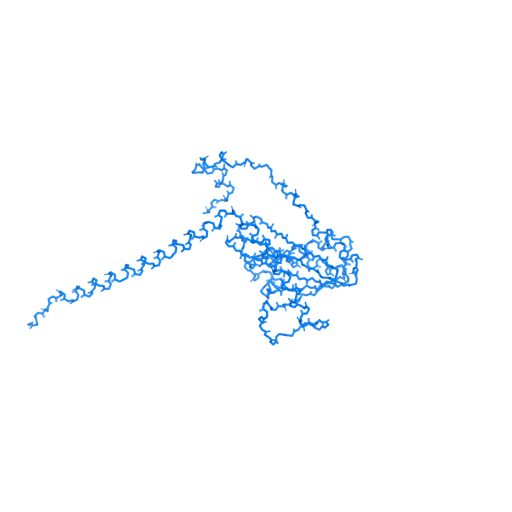 794 C C . PHE A 1 103 ? 0.171 6.013 11.300 1.00 97.69 103 PHE A C 1
ATOM 796 O O . PHE A 1 103 ? -0.189 6.403 12.407 1.00 97.69 103 PHE A O 1
ATOM 803 N N . GLU A 1 104 ? 1.016 6.729 10.556 1.00 96.69 104 GLU A N 1
ATOM 804 C CA . GLU A 1 104 ? 1.507 8.038 11.004 1.00 96.69 104 GLU A CA 1
ATOM 805 C C . GLU A 1 104 ? 0.385 9.075 11.097 1.00 96.69 104 GLU A C 1
ATOM 807 O O . GLU A 1 104 ? 0.476 9.992 11.914 1.00 96.69 104 GLU A O 1
ATOM 812 N N . THR A 1 105 ? -0.670 8.952 10.286 1.00 95.75 105 THR A N 1
ATOM 813 C CA . THR A 1 105 ? -1.836 9.835 10.406 1.00 95.75 105 THR A CA 1
ATOM 814 C C . THR A 1 105 ? -2.705 9.447 11.594 1.00 95.75 105 THR A C 1
ATOM 816 O O . THR A 1 105 ? -3.105 10.336 12.337 1.00 95.75 105 THR A O 1
ATOM 819 N N . LEU A 1 106 ? -2.927 8.150 11.836 1.00 94.44 106 LEU A N 1
ATOM 820 C CA . LEU A 1 106 ? -3.627 7.676 13.034 1.00 94.44 106 LEU A CA 1
ATOM 821 C C . LEU A 1 106 ? -2.943 8.157 14.320 1.00 94.44 106 LEU A C 1
ATOM 823 O O . LEU A 1 106 ? -3.619 8.664 15.202 1.00 94.44 106 LEU A O 1
ATOM 827 N N . VAL A 1 107 ? -1.608 8.105 14.411 1.00 93.75 107 VAL A N 1
ATOM 828 C CA . VAL A 1 107 ? -0.861 8.639 15.574 1.00 93.75 107 VAL A CA 1
ATOM 829 C C . VAL A 1 107 ? -1.174 10.119 15.851 1.00 93.75 107 VAL A C 1
ATOM 831 O O . VAL A 1 107 ? -1.056 10.561 16.990 1.00 93.75 107 VAL A O 1
ATOM 834 N N . LYS A 1 108 ? -1.556 10.885 14.824 1.00 90.94 108 LYS A N 1
ATOM 835 C CA . LYS A 1 108 ? -1.847 12.324 14.906 1.00 90.94 108 LYS A CA 1
ATOM 836 C C . LYS A 1 108 ? -3.334 12.637 15.092 1.00 90.94 108 LYS A C 1
ATOM 838 O O . LYS A 1 108 ? -3.681 13.811 15.173 1.00 90.94 108 LYS A O 1
ATOM 843 N N . CYS A 1 109 ? -4.219 11.641 15.091 1.00 90.75 109 CYS A N 1
ATOM 844 C CA . CYS A 1 109 ? -5.636 11.874 15.351 1.00 90.75 109 CYS A CA 1
ATOM 845 C C . CYS A 1 109 ? -5.857 12.171 16.842 1.00 90.75 109 CYS A C 1
ATOM 847 O O . CYS A 1 109 ? -5.281 11.506 17.697 1.00 90.75 109 CYS A O 1
ATOM 849 N N . ASP A 1 110 ? -6.729 13.136 17.148 1.00 89.50 110 ASP A N 1
ATOM 850 C CA . ASP A 1 110 ? -7.034 13.541 18.531 1.00 89.50 110 ASP A CA 1
ATOM 851 C C . ASP A 1 110 ? -7.717 12.423 19.328 1.00 89.50 110 ASP A C 1
ATOM 853 O O . ASP A 1 110 ? -7.547 12.287 20.538 1.00 89.50 110 ASP A O 1
ATOM 857 N N . THR A 1 111 ? -8.496 11.606 18.624 1.00 89.88 111 THR A N 1
ATOM 858 C CA . THR A 1 111 ? -9.154 10.412 19.142 1.00 89.88 111 THR A CA 1
ATOM 859 C C . THR A 1 111 ? -8.777 9.223 18.287 1.00 89.88 111 THR A C 1
ATOM 861 O O . THR A 1 111 ? -8.628 9.349 17.070 1.00 89.88 111 THR A O 1
ATOM 864 N N . LEU A 1 112 ? -8.694 8.054 18.912 1.00 91.19 112 LEU A N 1
ATOM 865 C CA . LEU A 1 112 ? -8.341 6.811 18.248 1.00 91.19 112 LEU A CA 1
ATOM 866 C C . LEU A 1 112 ? -9.406 5.739 18.495 1.00 91.19 112 LEU A C 1
ATOM 868 O O . LEU A 1 112 ? -10.032 5.740 19.557 1.00 91.19 112 LEU A O 1
ATOM 872 N N . PRO A 1 113 ? -9.620 4.827 17.533 1.00 93.56 113 PRO A N 1
ATOM 873 C CA . PRO A 1 113 ? -10.583 3.753 17.695 1.00 93.56 113 PRO A CA 1
ATOM 874 C C . PRO A 1 113 ? -10.021 2.704 18.659 1.00 93.56 113 PRO A C 1
ATOM 876 O O . PRO A 1 113 ? -8.806 2.524 18.732 1.00 93.56 113 PRO A O 1
ATOM 879 N N . ARG A 1 114 ? -10.869 1.940 19.357 1.00 93.94 114 ARG A N 1
ATOM 880 C CA . ARG A 1 114 ? -10.370 0.838 20.213 1.00 93.94 114 ARG A CA 1
ATOM 881 C C . ARG A 1 114 ? -9.723 -0.278 19.387 1.00 93.94 114 ARG A C 1
ATOM 883 O O . ARG A 1 114 ? -8.757 -0.899 19.836 1.00 93.94 114 ARG A O 1
ATOM 890 N N . LEU A 1 115 ? -10.241 -0.513 18.181 1.00 95.44 115 LEU A N 1
ATOM 891 C CA . LEU A 1 115 ? -9.727 -1.479 17.215 1.00 95.44 115 LEU A CA 1
ATOM 892 C C . LEU A 1 115 ? -9.606 -0.856 15.816 1.00 95.44 115 LEU A C 1
ATOM 894 O O . LEU A 1 115 ? -10.586 -0.389 15.244 1.00 95.44 115 LEU A O 1
ATOM 898 N N . ALA A 1 116 ? -8.418 -0.927 15.224 1.00 95.94 116 ALA A N 1
ATOM 899 C CA . ALA A 1 116 ? -8.202 -0.664 13.806 1.00 95.94 116 ALA A CA 1
ATOM 900 C C . ALA A 1 116 ? -7.845 -1.976 13.098 1.00 95.94 116 ALA A C 1
ATOM 902 O O . ALA A 1 116 ? -6.796 -2.569 13.369 1.00 95.94 116 ALA A O 1
ATOM 903 N N . THR A 1 117 ? -8.713 -2.427 12.193 1.00 97.00 117 THR A N 1
ATOM 904 C CA . THR A 1 117 ? -8.440 -3.577 11.322 1.00 97.00 117 THR A CA 1
ATOM 905 C C . THR A 1 117 ? -8.044 -3.085 9.938 1.00 97.00 117 THR A C 1
ATOM 907 O O . THR A 1 117 ? -8.768 -2.291 9.347 1.00 97.00 117 THR A O 1
ATOM 910 N N . VAL A 1 118 ? -6.914 -3.557 9.414 1.00 97.81 118 VAL A N 1
ATOM 911 C CA . VAL A 1 118 ? -6.383 -3.142 8.108 1.00 97.81 118 VAL A CA 1
ATOM 912 C C . VAL A 1 118 ? -6.186 -4.357 7.205 1.00 97.81 118 VAL A C 1
ATOM 914 O O . VAL A 1 118 ? -5.425 -5.269 7.536 1.00 97.81 118 VAL A O 1
ATOM 917 N N . PHE A 1 119 ? -6.855 -4.365 6.056 1.00 97.62 119 PHE A N 1
ATOM 918 C CA . PHE A 1 119 ? -6.639 -5.331 4.985 1.00 97.62 119 PHE A CA 1
ATOM 919 C C . PHE A 1 119 ? -5.576 -4.831 4.010 1.00 97.62 119 PHE A C 1
ATOM 921 O O . PHE A 1 119 ? -5.584 -3.667 3.612 1.00 97.62 119 PHE A O 1
ATOM 928 N N . VAL A 1 120 ? -4.655 -5.720 3.652 1.00 97.00 120 VAL A N 1
ATOM 929 C CA . VAL A 1 120 ? -3.510 -5.418 2.787 1.00 97.00 120 VAL A CA 1
ATOM 930 C C . VAL A 1 120 ? -3.351 -6.557 1.796 1.00 97.00 120 VAL A C 1
ATOM 932 O O . VAL A 1 120 ? -3.327 -7.721 2.208 1.00 97.00 120 VAL A O 1
ATOM 935 N N . ASP A 1 121 ? -3.198 -6.268 0.511 1.00 94.81 121 ASP A N 1
ATOM 936 C CA . ASP A 1 121 ? -3.048 -7.319 -0.498 1.00 94.81 121 ASP A CA 1
ATOM 937 C C . ASP A 1 121 ? -1.599 -7.820 -0.659 1.00 94.81 121 ASP A C 1
ATOM 939 O O . ASP A 1 121 ? -1.338 -8.930 -1.145 1.00 94.81 121 ASP A O 1
ATOM 943 N N . CYS A 1 122 ? -0.651 -7.043 -0.139 1.00 95.38 122 CYS A N 1
ATOM 944 C CA . CYS A 1 122 ? 0.772 -7.315 -0.166 1.00 95.38 122 CYS A CA 1
ATOM 945 C C . CYS A 1 122 ? 1.263 -8.008 1.118 1.00 95.38 122 CYS A C 1
ATOM 947 O O . CYS A 1 122 ? 1.665 -7.381 2.102 1.00 95.38 122 CYS A O 1
ATOM 949 N N . GLU A 1 123 ? 1.322 -9.345 1.091 1.00 94.56 123 GLU A N 1
ATOM 950 C CA . GLU A 1 123 ? 1.867 -10.161 2.194 1.00 94.56 123 GLU A CA 1
ATOM 951 C C . GLU A 1 123 ? 3.317 -9.764 2.546 1.00 94.56 123 GLU A C 1
ATOM 953 O O . GLU A 1 123 ? 3.727 -9.777 3.709 1.00 94.56 123 GLU A O 1
ATOM 958 N N . SER A 1 124 ? 4.101 -9.374 1.537 1.00 95.44 124 SER A N 1
ATOM 959 C CA . SER A 1 124 ? 5.481 -8.914 1.709 1.00 95.44 124 SER A CA 1
ATOM 960 C C . SER A 1 124 ? 5.569 -7.608 2.500 1.00 95.44 124 SER A C 1
ATOM 962 O O . SER A 1 124 ? 6.514 -7.444 3.271 1.00 95.44 124 SER A O 1
ATOM 964 N N . ALA A 1 125 ? 4.598 -6.698 2.361 1.00 97.00 125 ALA A N 1
ATOM 965 C CA . ALA A 1 125 ? 4.555 -5.464 3.142 1.00 97.00 125 ALA A CA 1
ATOM 966 C C . ALA A 1 125 ? 4.343 -5.784 4.627 1.00 97.00 125 ALA A C 1
ATOM 968 O O . ALA A 1 125 ? 5.105 -5.318 5.471 1.00 97.00 125 ALA A O 1
ATOM 969 N N . LEU A 1 126 ? 3.411 -6.687 4.954 1.00 96.88 126 LEU A N 1
ATOM 970 C CA . LEU A 1 126 ? 3.204 -7.137 6.338 1.00 96.88 126 LEU A CA 1
ATOM 971 C C . LEU A 1 126 ? 4.463 -7.783 6.938 1.00 96.88 126 LEU A C 1
ATOM 973 O O . LEU A 1 126 ? 4.830 -7.498 8.079 1.00 96.88 126 LEU A O 1
ATOM 977 N N . LYS A 1 127 ? 5.172 -8.613 6.160 1.00 97.12 127 LYS A N 1
ATOM 978 C CA . LYS A 1 127 ? 6.458 -9.200 6.579 1.00 97.12 127 LYS A CA 1
ATOM 979 C C . LYS A 1 127 ? 7.528 -8.133 6.812 1.00 97.12 127 LYS A C 1
ATOM 981 O O . LYS A 1 127 ? 8.286 -8.235 7.775 1.00 97.12 127 LYS A O 1
ATOM 986 N N . ALA A 1 128 ? 7.574 -7.104 5.968 1.00 97.25 128 ALA A N 1
ATOM 987 C CA . ALA A 1 128 ? 8.493 -5.984 6.129 1.00 97.25 128 ALA A CA 1
ATOM 988 C C . ALA A 1 128 ? 8.199 -5.176 7.400 1.00 97.25 128 ALA A C 1
ATOM 990 O O . ALA A 1 128 ? 9.135 -4.812 8.100 1.00 97.25 128 ALA A O 1
ATOM 991 N N . LEU A 1 129 ? 6.931 -4.958 7.753 1.00 96.25 129 LEU A N 1
ATOM 992 C CA . LEU A 1 129 ? 6.553 -4.315 9.017 1.00 96.25 129 LEU A CA 1
ATOM 993 C C . LEU A 1 129 ? 6.969 -5.150 10.239 1.00 96.25 129 LEU A C 1
ATOM 995 O O . LEU A 1 129 ? 7.388 -4.593 11.250 1.00 96.25 129 LEU A O 1
ATOM 999 N N . ALA A 1 130 ? 6.874 -6.481 10.152 1.00 95.88 130 ALA A N 1
ATOM 1000 C CA . ALA A 1 130 ? 7.266 -7.383 11.237 1.00 95.88 130 ALA A CA 1
ATOM 1001 C C . ALA A 1 130 ? 8.790 -7.459 11.442 1.00 95.88 130 ALA A C 1
ATOM 1003 O O . ALA A 1 130 ? 9.253 -7.667 12.563 1.00 95.88 130 ALA A O 1
ATOM 1004 N N . ALA A 1 131 ? 9.576 -7.290 10.375 1.00 96.25 131 ALA A N 1
ATOM 1005 C CA . ALA A 1 131 ? 11.036 -7.292 10.428 1.00 96.25 131 ALA A CA 1
ATOM 1006 C C . ALA A 1 131 ? 11.644 -6.218 9.500 1.00 96.25 131 ALA A C 1
ATOM 1008 O O . ALA A 1 131 ? 12.236 -6.571 8.473 1.00 96.25 131 ALA A O 1
ATOM 1009 N N . PRO A 1 132 ? 11.567 -4.919 9.862 1.00 95.88 132 PRO A N 1
ATOM 1010 C CA . PRO A 1 132 ? 11.978 -3.823 8.979 1.00 95.88 132 PRO A CA 1
ATOM 1011 C C . PRO A 1 132 ? 13.412 -3.940 8.464 1.00 95.88 132 PRO A C 1
ATOM 1013 O O . PRO A 1 132 ? 13.660 -3.734 7.280 1.00 95.88 132 PRO A O 1
ATOM 1016 N N . GLY A 1 133 ? 14.349 -4.373 9.314 1.00 94.56 133 GLY A N 1
ATOM 1017 C CA . GLY A 1 133 ? 15.757 -4.554 8.941 1.00 94.56 133 GLY A CA 1
ATOM 1018 C C . GLY A 1 133 ? 16.031 -5.651 7.901 1.00 94.56 133 GLY A C 1
ATOM 1019 O O . GLY A 1 133 ? 17.151 -5.746 7.415 1.00 94.56 133 GLY A O 1
ATOM 1020 N N . ARG A 1 134 ? 15.038 -6.485 7.553 1.00 93.25 134 ARG A N 1
ATOM 1021 C CA . ARG A 1 134 ? 15.141 -7.531 6.515 1.00 93.25 134 ARG A CA 1
ATOM 1022 C C . ARG A 1 134 ? 14.458 -7.145 5.198 1.00 93.25 134 ARG A C 1
ATOM 1024 O O . ARG A 1 134 ? 14.430 -7.945 4.268 1.00 93.25 134 ARG A O 1
ATOM 1031 N N . CYS A 1 135 ? 13.876 -5.951 5.128 1.00 93.75 135 CYS A N 1
ATOM 1032 C CA . CYS A 1 135 ? 13.212 -5.415 3.946 1.00 93.75 135 CYS A CA 1
ATOM 1033 C C . CYS A 1 135 ? 14.210 -4.667 3.044 1.00 93.75 135 CYS A C 1
ATOM 1035 O O . CYS A 1 135 ? 15.158 -4.065 3.540 1.00 93.75 135 CYS A O 1
ATOM 1037 N N . GLY A 1 136 ? 13.960 -4.633 1.729 1.00 91.06 136 GLY A N 1
ATOM 1038 C CA . GLY A 1 136 ? 14.742 -3.824 0.780 1.00 91.06 136 GLY A CA 1
ATOM 1039 C C . GLY A 1 136 ? 14.592 -2.306 0.964 1.00 91.06 136 GLY A C 1
ATOM 1040 O O . GLY A 1 136 ? 15.403 -1.547 0.444 1.00 91.06 136 GLY A O 1
ATOM 1041 N N . ILE A 1 137 ? 13.586 -1.859 1.727 1.00 94.31 137 ILE A N 1
ATOM 1042 C CA . ILE A 1 137 ? 13.321 -0.445 2.042 1.00 94.31 137 ILE A CA 1
ATOM 1043 C C . ILE A 1 137 ? 13.147 -0.292 3.569 1.00 94.31 137 ILE A C 1
ATOM 1045 O O . ILE A 1 137 ? 12.050 0.006 4.057 1.00 94.31 137 ILE A O 1
ATOM 1049 N N . PRO A 1 138 ? 14.209 -0.537 4.362 1.00 95.88 138 PRO A N 1
ATOM 1050 C CA . PRO A 1 138 ? 14.096 -0.746 5.805 1.00 95.88 138 PRO A CA 1
ATOM 1051 C C . PRO A 1 138 ? 13.610 0.498 6.552 1.00 95.88 138 PRO A C 1
ATOM 1053 O O . PRO A 1 138 ? 12.803 0.376 7.466 1.00 95.88 138 PRO A O 1
ATOM 1056 N N . LEU A 1 139 ? 14.026 1.700 6.135 1.00 95.81 139 LEU A N 1
ATOM 1057 C CA . LEU A 1 139 ? 13.609 2.953 6.775 1.00 95.81 139 LEU A CA 1
ATOM 1058 C C . LEU A 1 139 ? 12.105 3.219 6.625 1.00 95.81 139 LEU A C 1
ATOM 1060 O O . LEU A 1 139 ? 11.466 3.686 7.564 1.00 95.81 139 LEU A O 1
ATOM 1064 N N . LEU A 1 140 ? 11.524 2.901 5.463 1.00 94.88 140 LEU A N 1
ATOM 1065 C CA . LEU A 1 140 ? 10.091 3.091 5.229 1.00 94.88 140 LEU A CA 1
ATOM 1066 C C . LEU A 1 140 ? 9.270 2.080 6.039 1.00 94.88 140 LEU A C 1
ATOM 1068 O O . LEU A 1 140 ? 8.313 2.459 6.708 1.00 94.88 140 LEU A O 1
ATOM 1072 N N . ALA A 1 141 ? 9.694 0.813 6.053 1.00 97.19 141 ALA A N 1
ATOM 1073 C CA . ALA A 1 141 ? 9.075 -0.215 6.888 1.00 97.19 141 ALA A CA 1
ATOM 1074 C C . ALA A 1 141 ? 9.187 0.113 8.390 1.00 97.19 141 ALA A C 1
ATOM 1076 O O . ALA A 1 141 ? 8.234 -0.093 9.143 1.00 97.19 141 ALA A O 1
ATOM 1077 N N . GLN A 1 142 ? 10.325 0.672 8.819 1.00 97.88 142 GLN A N 1
ATOM 1078 C CA . GLN A 1 142 ? 10.569 1.063 10.205 1.00 97.88 142 GLN A CA 1
ATOM 1079 C C . GLN A 1 142 ? 9.603 2.163 10.656 1.00 97.88 142 GLN A C 1
ATOM 1081 O O . GLN A 1 142 ? 9.030 2.044 11.735 1.00 97.88 142 GLN A O 1
ATOM 1086 N N . ARG A 1 143 ? 9.346 3.171 9.810 1.00 97.56 143 ARG A N 1
ATOM 1087 C CA . ARG A 1 143 ? 8.369 4.238 10.090 1.00 97.56 143 ARG A CA 1
ATOM 1088 C C . ARG A 1 143 ? 6.973 3.693 10.385 1.00 97.56 143 ARG A C 1
ATOM 1090 O O . ARG A 1 143 ? 6.398 4.030 11.415 1.00 97.56 143 ARG A O 1
ATOM 1097 N N . ALA A 1 144 ? 6.454 2.805 9.532 1.00 96.31 144 ALA A N 1
ATOM 1098 C CA . ALA A 1 144 ? 5.154 2.171 9.769 1.00 96.31 144 ALA A CA 1
ATOM 1099 C C . ALA A 1 144 ? 5.165 1.331 11.054 1.00 96.31 144 ALA A C 1
ATOM 1101 O O . ALA A 1 144 ? 4.258 1.445 11.876 1.00 96.31 144 ALA A O 1
ATOM 1102 N N . SER A 1 145 ? 6.210 0.521 11.260 1.00 97.19 145 SER A N 1
ATOM 1103 C CA . SER A 1 145 ? 6.381 -0.283 12.477 1.00 97.19 145 SER A CA 1
ATOM 1104 C C . SER A 1 145 ? 6.360 0.581 13.744 1.00 97.19 145 SER A C 1
ATOM 1106 O O . SER A 1 145 ? 5.680 0.241 14.712 1.00 97.19 145 SER A O 1
ATOM 1108 N N . ASP A 1 146 ? 7.087 1.697 13.759 1.00 97.38 146 ASP A N 1
ATOM 1109 C CA . ASP A 1 146 ? 7.170 2.565 14.933 1.00 97.38 146 ASP A CA 1
ATOM 1110 C C . ASP A 1 146 ? 5.877 3.347 15.165 1.00 97.38 146 ASP A C 1
ATOM 1112 O O . ASP A 1 146 ? 5.444 3.457 16.312 1.00 97.38 146 ASP A O 1
ATOM 1116 N N . ALA A 1 147 ? 5.190 3.777 14.103 1.00 96.88 147 ALA A N 1
ATOM 1117 C CA . ALA A 1 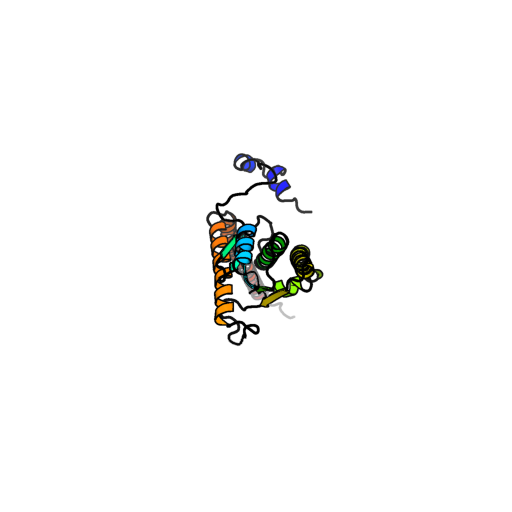147 ? 3.851 4.347 14.218 1.00 96.88 147 ALA A CA 1
ATOM 1118 C C . ALA A 1 147 ? 2.859 3.342 14.835 1.00 96.88 147 ALA A C 1
ATOM 1120 O O . ALA A 1 147 ? 2.140 3.680 15.773 1.00 96.88 147 ALA A O 1
ATOM 1121 N N . ILE A 1 148 ? 2.876 2.075 14.401 1.00 96.44 148 ILE A N 1
ATOM 1122 C CA . ILE A 1 148 ? 2.041 1.011 14.987 1.00 96.44 148 ILE A CA 1
ATOM 1123 C C . ILE A 1 148 ? 2.372 0.795 16.467 1.00 96.44 148 ILE A C 1
ATOM 1125 O O . ILE A 1 148 ? 1.462 0.626 17.280 1.00 96.44 148 ILE A O 1
ATOM 1129 N N . LYS A 1 149 ? 3.657 0.800 16.847 1.00 95.56 149 LYS A N 1
ATOM 1130 C CA . LYS A 1 149 ? 4.055 0.714 18.262 1.00 95.56 149 LYS A CA 1
ATOM 1131 C C . LYS A 1 149 ? 3.511 1.897 19.061 1.00 95.56 149 LYS A C 1
ATOM 1133 O O . LYS A 1 149 ? 2.966 1.673 20.137 1.00 95.56 149 LYS A O 1
ATOM 1138 N N . GLY A 1 150 ? 3.607 3.115 18.527 1.00 94.19 150 GLY A N 1
ATOM 1139 C CA . GLY A 1 150 ? 3.064 4.323 19.153 1.00 94.19 150 GLY A CA 1
ATOM 1140 C C . GLY A 1 150 ? 1.545 4.268 19.342 1.00 94.19 150 GLY A C 1
ATOM 1141 O O . GLY A 1 150 ? 1.044 4.656 20.393 1.00 94.19 150 GLY A O 1
ATOM 1142 N N . ILE A 1 151 ? 0.810 3.709 18.376 1.00 93.69 151 ILE A N 1
ATOM 1143 C CA . ILE A 1 151 ? -0.638 3.465 18.497 1.00 93.69 151 ILE A CA 1
ATOM 1144 C C . ILE A 1 151 ? -0.920 2.432 19.598 1.00 93.69 151 ILE A C 1
ATOM 1146 O O . ILE A 1 151 ? -1.758 2.649 20.469 1.00 93.69 151 ILE A O 1
ATOM 1150 N N . ARG A 1 152 ? -0.184 1.316 19.621 1.00 94.12 152 ARG A N 1
ATOM 1151 C CA . ARG A 1 152 ? -0.368 0.256 20.630 1.00 94.12 152 ARG A CA 1
ATOM 1152 C C . ARG A 1 152 ? -0.058 0.719 22.053 1.00 94.12 152 ARG A C 1
ATOM 1154 O O . ARG A 1 152 ? -0.705 0.260 22.988 1.00 94.12 152 ARG A O 1
ATOM 1161 N N . GLN A 1 153 ? 0.888 1.643 22.224 1.00 92.44 153 GLN A N 1
ATOM 1162 C CA . GLN A 1 153 ? 1.188 2.268 23.520 1.00 92.44 153 GLN A CA 1
ATOM 1163 C C . GLN A 1 153 ? 0.009 3.078 24.080 1.00 92.44 153 GLN A C 1
ATOM 1165 O O . GLN A 1 153 ? -0.069 3.276 25.288 1.00 92.44 153 GLN A O 1
ATOM 1170 N N . GLN A 1 154 ? -0.936 3.486 23.231 1.00 89.19 154 GLN A N 1
ATOM 1171 C CA . GLN A 1 154 ? -2.175 4.161 23.622 1.00 89.19 154 GLN A CA 1
ATOM 1172 C C . GLN A 1 154 ? -3.332 3.167 23.862 1.00 89.19 154 GLN A C 1
ATOM 1174 O O . GLN A 1 154 ? -4.497 3.551 23.842 1.00 89.19 154 GLN A O 1
ATOM 1179 N N . ASN A 1 155 ? -3.023 1.884 24.105 1.00 89.25 155 ASN A N 1
ATOM 1180 C CA . ASN A 1 155 ? -3.981 0.792 24.343 1.00 89.25 155 ASN A CA 1
ATOM 1181 C C . ASN A 1 155 ? -4.961 0.524 23.187 1.00 89.25 155 ASN A C 1
ATOM 1183 O O . ASN A 1 155 ? -6.059 0.008 23.400 1.00 89.25 155 ASN A O 1
ATOM 1187 N N . ILE A 1 156 ? -4.554 0.832 21.957 1.00 91.88 156 ILE A N 1
ATOM 1188 C CA . ILE A 1 156 ? -5.345 0.564 20.754 1.00 91.88 156 ILE A CA 1
ATOM 1189 C C . ILE A 1 156 ? -4.909 -0.754 20.136 1.00 91.88 156 ILE A C 1
ATOM 1191 O O . ILE A 1 156 ? -3.718 -1.009 19.919 1.00 91.88 156 ILE A O 1
ATOM 1195 N N . CYS A 1 157 ? -5.888 -1.588 19.798 1.00 94.44 157 CYS A N 1
ATOM 1196 C CA . CYS A 1 157 ? -5.633 -2.808 19.058 1.00 94.44 157 CYS A CA 1
ATOM 1197 C C . CYS A 1 157 ? -5.483 -2.485 17.567 1.00 94.44 157 CYS A C 1
ATOM 1199 O O . CYS A 1 157 ? -6.397 -1.957 16.940 1.00 94.44 157 CYS A O 1
ATOM 1201 N N . VAL A 1 158 ? -4.331 -2.824 16.987 1.00 95.62 158 VAL A N 1
ATOM 1202 C CA . VAL A 1 158 ? -4.106 -2.757 15.536 1.00 95.62 158 VAL A CA 1
ATOM 1203 C C . VAL A 1 158 ? -3.938 -4.173 15.012 1.00 95.62 158 VAL A C 1
ATOM 1205 O O . VAL A 1 158 ? -2.9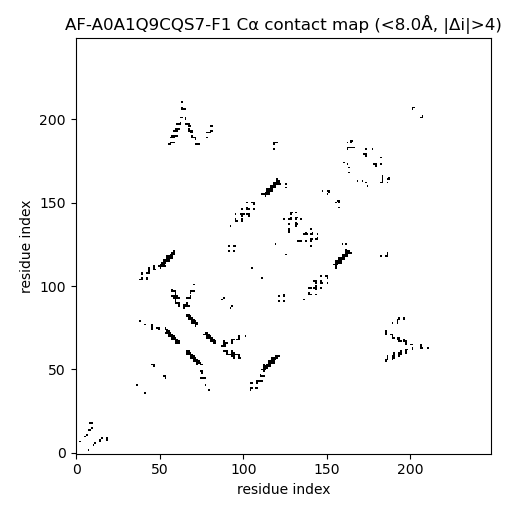34 -4.830 15.325 1.00 95.62 158 VAL A O 1
ATOM 1208 N N . SER A 1 159 ? -4.903 -4.609 14.204 1.00 95.62 159 SER A N 1
ATOM 1209 C CA . SER A 1 159 ? -4.893 -5.893 13.512 1.00 95.62 159 SER A CA 1
ATOM 1210 C C . SER A 1 159 ? -4.689 -5.681 12.019 1.00 95.62 159 SER A C 1
ATOM 1212 O O . SER A 1 159 ? -5.340 -4.840 11.407 1.00 95.62 159 SER A O 1
ATOM 1214 N N . MET A 1 160 ? -3.779 -6.444 11.423 1.00 96.56 160 MET A N 1
ATOM 1215 C CA . MET A 1 160 ? -3.494 -6.380 9.992 1.00 96.56 160 MET A CA 1
ATOM 1216 C C . MET A 1 160 ? -3.667 -7.767 9.395 1.00 96.56 160 MET A C 1
ATOM 1218 O O . MET A 1 160 ? -3.130 -8.742 9.927 1.00 96.56 160 MET A O 1
ATOM 1222 N N . HIS A 1 161 ? -4.394 -7.855 8.287 1.00 96.44 161 HIS A N 1
ATOM 1223 C CA . HIS A 1 161 ? -4.701 -9.120 7.639 1.00 96.44 161 HIS A CA 1
ATOM 1224 C C . HIS A 1 161 ? -4.392 -9.055 6.155 1.00 96.44 161 HIS A C 1
ATOM 1226 O O . HIS A 1 161 ? -4.780 -8.123 5.453 1.00 96.44 161 HIS A O 1
ATOM 1232 N N . TRP A 1 162 ? -3.710 -10.090 5.681 1.00 96.25 162 TRP A N 1
ATOM 1233 C CA . TRP A 1 162 ? -3.447 -10.245 4.265 1.00 96.25 162 TRP A CA 1
ATOM 1234 C C . TRP A 1 162 ? -4.699 -10.741 3.525 1.00 96.25 162 TRP A C 1
ATOM 1236 O O . TRP A 1 162 ? -5.288 -11.747 3.935 1.00 96.25 162 TRP A O 1
ATOM 1246 N N . VAL A 1 163 ? -5.069 -10.069 2.431 1.00 95.12 163 VAL A N 1
ATOM 1247 C CA . VAL A 1 163 ? -6.192 -10.433 1.549 1.00 95.12 163 VAL A CA 1
ATOM 1248 C C . VAL A 1 163 ? -5.670 -10.620 0.120 1.00 95.12 163 VAL A C 1
ATOM 1250 O O . VAL A 1 163 ? -5.171 -9.676 -0.468 1.00 95.12 163 VAL A O 1
ATOM 1253 N N . PRO A 1 164 ? -5.763 -11.804 -0.501 1.00 90.19 164 PRO A N 1
ATOM 1254 C CA . PRO A 1 164 ? -5.234 -11.988 -1.847 1.00 90.19 164 PRO A CA 1
ATOM 1255 C C . PRO A 1 164 ? -5.983 -11.137 -2.887 1.00 90.19 164 PRO A C 1
ATOM 1257 O O . PRO A 1 164 ? -7.210 -11.234 -2.992 1.00 90.19 164 PRO A O 1
ATOM 1260 N N . SER A 1 165 ? -5.238 -10.400 -3.716 1.00 83.38 165 SER A N 1
ATOM 1261 C CA . SER A 1 165 ? -5.801 -9.563 -4.785 1.00 83.38 165 SER A CA 1
ATOM 1262 C C . SER A 1 165 ? -6.541 -10.349 -5.872 1.00 83.38 165 SER A C 1
ATOM 1264 O O . SER A 1 165 ? -6.194 -11.492 -6.184 1.00 83.38 165 SER A O 1
ATOM 1266 N N . HIS A 1 166 ? -7.550 -9.715 -6.482 1.00 72.94 166 HIS A N 1
ATOM 1267 C CA . HIS A 1 166 ? -8.230 -10.136 -7.719 1.00 72.94 166 HIS A CA 1
ATOM 1268 C C . HIS A 1 166 ? -8.705 -11.599 -7.748 1.00 72.94 166 HIS A C 1
ATOM 1270 O O . HIS A 1 166 ? -8.478 -12.323 -8.719 1.00 72.94 166 HIS A O 1
ATOM 1276 N N . GLY A 1 167 ? -9.301 -12.085 -6.657 1.00 69.56 167 GLY A N 1
ATOM 1277 C CA . GLY A 1 167 ? -9.801 -13.466 -6.591 1.00 69.56 167 GLY A CA 1
ATOM 1278 C C . GLY A 1 167 ? -8.706 -14.542 -6.613 1.00 69.56 167 GLY A C 1
ATOM 1279 O O . GLY A 1 167 ? -9.010 -15.734 -6.698 1.00 69.56 167 GLY A O 1
ATOM 1280 N N . LYS A 1 168 ? -7.424 -14.161 -6.496 1.00 80.19 168 LYS A N 1
ATOM 1281 C CA . LYS A 1 168 ? -6.327 -15.119 -6.323 1.00 80.19 168 LYS A CA 1
ATOM 1282 C C . LYS A 1 168 ? -6.551 -15.926 -5.042 1.00 80.19 168 LYS A C 1
ATOM 1284 O O . LYS A 1 168 ? -7.202 -15.475 -4.095 1.00 80.19 168 LYS A O 1
ATOM 1289 N N . ARG A 1 169 ? -5.974 -17.132 -5.019 1.00 83.00 169 ARG A N 1
ATOM 1290 C CA . ARG A 1 169 ? -6.112 -18.120 -3.934 1.00 83.00 169 ARG A CA 1
ATOM 1291 C C . ARG A 1 169 ? -7.592 -18.328 -3.550 1.00 83.00 169 ARG A C 1
ATOM 1293 O O . ARG A 1 169 ? -8.022 -17.831 -2.510 1.00 83.00 169 ARG A O 1
ATOM 1300 N N . PRO A 1 170 ? -8.380 -19.058 -4.361 1.00 78.25 170 PRO A N 1
ATOM 1301 C CA . PRO A 1 170 ? -9.811 -19.255 -4.105 1.00 78.25 170 PRO A CA 1
ATOM 1302 C C . PRO A 1 170 ? -10.092 -19.964 -2.770 1.00 78.25 170 PRO A C 1
ATOM 1304 O O . PRO A 1 170 ? -11.119 -19.712 -2.158 1.00 78.25 170 PRO A O 1
ATOM 1307 N N . GLY A 1 171 ? -9.155 -20.784 -2.278 1.00 84.81 171 GLY A N 1
ATOM 1308 C CA . GLY A 1 171 ? -9.233 -21.413 -0.952 1.00 84.81 171 GLY A CA 1
ATOM 1309 C C . GLY A 1 171 ? -8.783 -20.532 0.221 1.00 84.81 171 GLY A C 1
ATOM 1310 O O . GLY A 1 171 ? -8.583 -21.050 1.314 1.00 84.81 171 GLY A O 1
ATOM 1311 N N . TRP A 1 172 ? -8.540 -19.233 0.013 1.00 91.81 172 TRP A N 1
ATOM 1312 C CA . TRP A 1 172 ? -8.227 -18.316 1.109 1.00 91.81 172 TRP A CA 1
ATOM 1313 C C . TRP A 1 172 ? -9.463 -18.072 1.979 1.00 91.81 172 TRP A C 1
ATOM 1315 O O . TRP A 1 172 ? -10.539 -17.769 1.463 1.00 91.81 172 TRP A O 1
ATOM 1325 N N . CYS A 1 173 ? -9.273 -18.148 3.295 1.00 89.88 173 CYS A N 1
ATOM 1326 C CA . CYS A 1 173 ? -10.304 -17.870 4.286 1.00 89.88 173 CYS A CA 1
ATOM 1327 C C . CYS A 1 173 ? -10.071 -16.503 4.929 1.00 89.88 173 CYS A C 1
ATOM 1329 O O . CYS A 1 173 ? -8.937 -16.154 5.267 1.00 89.88 173 CYS A O 1
ATOM 1331 N N . ALA A 1 174 ? -11.160 -15.767 5.144 1.00 92.44 174 ALA A N 1
ATOM 1332 C CA . ALA A 1 174 ? -11.127 -14.515 5.883 1.00 92.44 174 ALA A CA 1
ATOM 1333 C C . ALA A 1 174 ? -10.686 -14.720 7.341 1.00 92.44 174 ALA A C 1
ATOM 1335 O O . ALA A 1 174 ? -10.904 -15.796 7.912 1.00 92.44 174 ALA A O 1
ATOM 1336 N N . PRO A 1 175 ? -10.090 -13.691 7.969 1.00 92.88 175 PRO A N 1
ATOM 1337 C CA . PRO A 1 175 ? -9.867 -13.701 9.408 1.00 92.88 175 PRO A CA 1
ATOM 1338 C C . PRO A 1 175 ? -11.192 -13.830 10.172 1.00 92.88 175 PRO A C 1
ATOM 1340 O O . PRO A 1 175 ? -12.253 -13.424 9.695 1.00 92.88 175 PRO A O 1
ATOM 1343 N N . ALA A 1 176 ? -11.120 -14.391 11.381 1.00 90.06 176 ALA A N 1
ATOM 1344 C CA . ALA A 1 176 ? -12.289 -14.589 12.231 1.00 90.06 176 ALA A CA 1
ATOM 1345 C C . ALA A 1 176 ? -13.065 -13.276 12.433 1.00 90.06 176 ALA A C 1
ATOM 1347 O O . ALA A 1 176 ? -12.472 -12.235 12.711 1.00 90.06 176 ALA A O 1
ATOM 1348 N N . GLY A 1 177 ? -14.391 -13.342 12.297 1.00 91.00 177 GLY A N 1
ATOM 1349 C CA . GLY A 1 177 ? -15.273 -12.177 12.403 1.00 91.00 177 GLY A CA 1
ATOM 1350 C C . GLY A 1 177 ? -15.513 -11.421 11.092 1.00 91.00 177 GLY A C 1
ATOM 1351 O O . GLY A 1 177 ? -16.332 -10.509 11.095 1.00 91.00 177 GLY A O 1
ATOM 1352 N N . TYR A 1 178 ? -14.878 -11.813 9.981 1.00 93.25 178 TYR A N 1
ATOM 1353 C CA . TYR A 1 178 ? -15.078 -11.188 8.671 1.00 93.25 178 TYR A CA 1
ATOM 1354 C C . TYR A 1 178 ? -15.559 -12.181 7.612 1.00 93.25 178 TYR A C 1
ATOM 1356 O O . TYR A 1 178 ? -15.171 -13.350 7.600 1.00 93.25 178 TYR A O 1
ATOM 1364 N N . ALA A 1 179 ? -16.384 -11.697 6.682 1.00 93.25 179 ALA A N 1
ATOM 1365 C CA . ALA A 1 179 ? -16.764 -12.444 5.490 1.00 93.25 179 ALA A CA 1
ATOM 1366 C C . ALA A 1 179 ? -15.713 -12.260 4.381 1.00 93.25 179 ALA A C 1
ATOM 1368 O O . ALA A 1 179 ? -15.258 -11.144 4.128 1.00 93.25 179 ALA A O 1
ATOM 1369 N N . ALA A 1 180 ? -15.359 -13.339 3.674 1.00 92.50 180 ALA A N 1
ATOM 1370 C CA . ALA A 1 180 ? -14.351 -13.293 2.607 1.00 92.50 180 ALA A CA 1
ATOM 1371 C C . ALA A 1 180 ? -14.702 -12.300 1.494 1.00 92.50 180 ALA A C 1
ATOM 1373 O O . ALA A 1 180 ? -13.829 -11.554 1.048 1.00 92.50 180 ALA A O 1
ATOM 1374 N N . ASP A 1 181 ? -15.974 -12.241 1.104 1.00 91.44 181 ASP A N 1
ATOM 1375 C CA . ASP A 1 181 ? -16.449 -11.312 0.078 1.00 91.44 181 ASP A CA 1
ATOM 1376 C C . ASP A 1 181 ? -16.353 -9.852 0.532 1.00 91.44 181 ASP A C 1
ATOM 1378 O O . ASP A 1 181 ? -16.047 -8.978 -0.273 1.00 91.44 181 ASP A O 1
ATOM 1382 N N . GLU A 1 182 ? -16.554 -9.569 1.824 1.00 92.25 182 GLU A N 1
ATOM 1383 C CA . GLU A 1 182 ? -16.395 -8.220 2.375 1.00 92.25 182 GLU A CA 1
ATOM 1384 C C . GLU A 1 182 ? -14.928 -7.786 2.351 1.00 92.25 182 GLU A C 1
ATOM 1386 O O . GLU A 1 182 ? -14.630 -6.701 1.852 1.00 92.25 182 GLU A O 1
ATOM 1391 N N . CYS A 1 183 ? -14.011 -8.651 2.800 1.00 94.25 183 CYS A N 1
ATOM 1392 C CA . CYS A 1 183 ? -12.573 -8.384 2.747 1.00 94.25 183 CYS A CA 1
ATOM 1393 C C . CYS A 1 183 ? -12.094 -8.130 1.315 1.00 94.25 183 CYS A C 1
ATOM 1395 O O . CYS A 1 183 ? -11.395 -7.150 1.066 1.00 94.25 183 CYS A O 1
ATOM 1397 N N . ARG A 1 184 ? -12.474 -9.001 0.369 1.00 93.69 184 ARG A N 1
ATOM 1398 C CA . ARG A 1 184 ? -12.065 -8.881 -1.039 1.00 93.69 184 ARG A CA 1
ATOM 1399 C C . ARG A 1 184 ? -12.630 -7.623 -1.677 1.00 93.69 184 ARG A C 1
ATOM 1401 O O . ARG A 1 184 ? -11.879 -6.870 -2.275 1.00 93.69 184 ARG A O 1
ATOM 1408 N N . ARG A 1 185 ? -13.917 -7.340 -1.473 1.00 93.44 185 ARG A N 1
ATOM 1409 C CA . ARG A 1 185 ? -14.568 -6.142 -2.012 1.00 93.44 185 ARG A CA 1
ATOM 1410 C C . ARG A 1 185 ? -13.951 -4.851 -1.476 1.00 93.44 185 ARG A C 1
ATOM 1412 O O . ARG A 1 185 ? -13.806 -3.894 -2.231 1.00 93.44 185 ARG A O 1
ATOM 1419 N N . LEU A 1 186 ? -13.594 -4.809 -0.190 1.00 95.12 186 LEU A N 1
ATOM 1420 C CA . LEU A 1 186 ? -12.920 -3.649 0.392 1.00 95.12 186 LEU A CA 1
ATOM 1421 C C . LEU A 1 186 ? -11.490 -3.502 -0.149 1.00 95.12 186 LEU A C 1
ATOM 1423 O O . LEU A 1 186 ? -11.064 -2.386 -0.439 1.00 95.12 186 LEU A O 1
ATOM 1427 N N . ASN A 1 187 ? -10.785 -4.617 -0.347 1.00 94.94 187 ASN A N 1
ATOM 1428 C CA . ASN A 1 187 ? -9.474 -4.634 -0.989 1.00 94.94 187 ASN A CA 1
ATOM 1429 C C . ASN A 1 187 ? -9.535 -4.140 -2.443 1.00 94.94 187 ASN A C 1
ATOM 1431 O O . ASN A 1 187 ? -8.771 -3.263 -2.822 1.00 94.94 187 ASN A O 1
ATOM 1435 N N . ASP A 1 188 ? -10.487 -4.633 -3.237 1.00 94.94 188 ASP A N 1
ATOM 1436 C CA . ASP A 1 188 ? -10.673 -4.226 -4.636 1.00 94.94 188 ASP A CA 1
ATOM 1437 C C . ASP A 1 188 ? -10.964 -2.718 -4.755 1.00 94.94 188 ASP A C 1
ATOM 1439 O O . ASP A 1 188 ? -10.524 -2.063 -5.695 1.00 94.94 188 ASP A O 1
ATOM 1443 N N . LYS A 1 189 ? -11.647 -2.120 -3.767 1.00 96.44 189 LYS A N 1
ATOM 1444 C CA . LYS A 1 189 ? -11.828 -0.661 -3.714 1.00 96.44 189 LYS A CA 1
ATOM 1445 C C . LYS A 1 189 ? -10.524 0.099 -3.489 1.00 96.44 189 LYS A C 1
ATOM 1447 O O . LYS A 1 189 ? -10.391 1.206 -4.018 1.00 96.44 189 LYS A O 1
ATOM 1452 N N . ALA A 1 190 ? -9.613 -0.445 -2.685 1.00 97.31 190 ALA A N 1
ATOM 1453 C CA . ALA A 1 190 ? -8.301 0.150 -2.462 1.00 97.31 190 ALA A CA 1
ATOM 1454 C C . ALA A 1 190 ? -7.466 0.089 -3.751 1.00 97.31 190 ALA A C 1
ATOM 1456 O O . ALA A 1 190 ? -6.981 1.136 -4.186 1.00 97.31 190 ALA A O 1
ATOM 1457 N N . ASP A 1 191 ? -7.419 -1.074 -4.413 1.00 96.81 191 ASP A N 1
ATOM 1458 C CA . ASP A 1 191 ? -6.778 -1.263 -5.726 1.00 96.81 191 ASP A CA 1
ATOM 1459 C C . ASP A 1 191 ? -7.318 -0.262 -6.751 1.00 96.81 191 ASP A C 1
ATOM 1461 O O . ASP A 1 191 ? -6.575 0.530 -7.332 1.00 96.81 191 ASP A O 1
ATOM 1465 N N . ASP A 1 192 ? -8.642 -0.205 -6.918 1.00 96.69 192 ASP A N 1
ATOM 1466 C CA . ASP A 1 192 ? -9.282 0.687 -7.882 1.00 96.69 192 ASP A CA 1
ATOM 1467 C C . ASP A 1 192 ? -9.014 2.168 -7.584 1.00 96.69 192 ASP A C 1
ATOM 1469 O O . ASP A 1 192 ? -8.935 2.995 -8.499 1.00 96.69 192 ASP A O 1
ATOM 1473 N N . ALA A 1 193 ? -8.909 2.551 -6.312 1.00 97.12 193 ALA A N 1
ATOM 1474 C CA . ALA A 1 193 ? -8.570 3.913 -5.920 1.00 97.12 193 ALA A CA 1
ATOM 1475 C C . ALA A 1 193 ? -7.102 4.241 -6.230 1.00 97.12 193 ALA A C 1
ATOM 1477 O O . ALA A 1 193 ? -6.830 5.267 -6.865 1.00 97.12 193 ALA A O 1
ATOM 1478 N N . ALA A 1 194 ? -6.174 3.358 -5.852 1.00 97.19 194 ALA A N 1
ATOM 1479 C CA . ALA A 1 194 ? -4.751 3.521 -6.120 1.00 97.19 194 ALA A CA 1
ATOM 1480 C C . ALA A 1 194 ? -4.491 3.541 -7.631 1.00 97.19 194 ALA A C 1
ATOM 1482 O O . ALA A 1 194 ? -3.844 4.458 -8.134 1.00 97.19 194 ALA A O 1
ATOM 1483 N N . ARG A 1 195 ? -5.064 2.601 -8.384 1.00 96.75 195 ARG A N 1
ATOM 1484 C CA . ARG A 1 195 ? -4.929 2.493 -9.840 1.00 96.75 195 ARG A CA 1
ATOM 1485 C C . ARG A 1 195 ? -5.466 3.718 -10.566 1.00 96.75 195 ARG A C 1
ATOM 1487 O O . ARG A 1 195 ? -4.767 4.272 -11.413 1.00 96.75 195 ARG A O 1
ATOM 1494 N N . ARG A 1 196 ? -6.663 4.203 -10.214 1.00 95.75 196 ARG A N 1
ATOM 1495 C CA . ARG A 1 196 ? -7.217 5.431 -10.815 1.00 95.75 196 ARG A CA 1
ATOM 1496 C C . ARG A 1 196 ? -6.330 6.643 -10.551 1.00 95.75 196 ARG A C 1
ATOM 1498 O O . ARG A 1 196 ? -6.139 7.448 -11.462 1.00 95.75 196 ARG A O 1
ATOM 1505 N N . HIS A 1 197 ? -5.777 6.779 -9.345 1.00 94.56 197 HIS A N 1
ATOM 1506 C CA . HIS A 1 197 ? -4.855 7.874 -9.043 1.00 94.56 197 HIS A CA 1
ATOM 1507 C C . HIS A 1 197 ? -3.544 7.745 -9.840 1.00 94.56 197 HIS A C 1
ATOM 1509 O O . HIS A 1 197 ? -3.108 8.715 -10.459 1.00 94.56 197 HIS A O 1
ATOM 1515 N N . CYS A 1 198 ? -2.971 6.541 -9.929 1.00 94.31 198 CYS A N 1
ATOM 1516 C CA . CYS A 1 198 ? -1.787 6.244 -10.742 1.00 94.31 198 CYS A CA 1
ATOM 1517 C C . CYS A 1 198 ? -2.010 6.624 -12.212 1.00 94.31 198 CYS A C 1
ATOM 1519 O O . CYS A 1 198 ? -1.210 7.344 -12.808 1.00 94.31 198 CYS A O 1
ATOM 1521 N N . GLU A 1 199 ? -3.134 6.200 -12.793 1.00 92.94 199 GLU A N 1
ATOM 1522 C CA . GLU A 1 199 ? -3.503 6.518 -14.171 1.00 92.94 199 GLU A CA 1
ATOM 1523 C C . GLU A 1 199 ? -3.664 8.022 -14.391 1.00 92.94 199 GLU A C 1
ATOM 1525 O O . GLU A 1 199 ? -3.200 8.539 -15.405 1.00 92.94 199 GLU A O 1
ATOM 1530 N N . GLN A 1 200 ? -4.276 8.740 -13.447 1.00 90.00 200 GLN A N 1
ATOM 1531 C CA . GLN A 1 200 ? -4.364 10.199 -13.508 1.00 90.00 200 GLN A CA 1
ATOM 1532 C C . GLN A 1 200 ? -2.981 10.854 -13.494 1.00 90.00 200 GLN A C 1
ATOM 1534 O O . GLN A 1 200 ? -2.760 11.776 -14.273 1.00 90.00 200 GLN A O 1
ATOM 1539 N N . ARG A 1 201 ? -2.048 10.366 -12.665 1.00 89.81 201 ARG A N 1
ATOM 1540 C CA . ARG A 1 201 ? -0.658 10.854 -12.643 1.00 89.81 201 ARG A CA 1
ATOM 1541 C C . ARG A 1 201 ? 0.105 10.517 -13.924 1.00 89.81 201 ARG A C 1
ATOM 1543 O O . ARG A 1 201 ? 0.981 11.274 -14.320 1.00 89.81 201 ARG A O 1
ATOM 1550 N N . CYS A 1 202 ? -0.208 9.393 -14.567 1.00 86.62 202 CYS A N 1
ATOM 1551 C CA . CYS A 1 202 ? 0.438 8.987 -15.813 1.00 86.62 202 CYS A CA 1
ATOM 1552 C C . CYS A 1 202 ? 0.018 9.850 -17.006 1.00 86.62 202 CYS A C 1
ATOM 1554 O O . CYS A 1 202 ? 0.812 10.036 -17.925 1.00 86.62 202 CYS A O 1
ATOM 1556 N N . ARG A 1 203 ? -1.217 10.370 -17.016 1.00 84.56 203 ARG A N 1
ATOM 1557 C CA . ARG A 1 203 ? -1.751 11.151 -18.142 1.00 84.56 203 ARG A CA 1
ATOM 1558 C C . ARG A 1 203 ? -0.886 12.382 -18.411 1.00 84.56 203 ARG A C 1
ATOM 1560 O O . ARG A 1 203 ? -0.860 13.315 -17.618 1.00 84.56 203 ARG A O 1
ATOM 1567 N N . GLY A 1 204 ? -0.224 12.382 -19.567 1.00 77.94 204 GLY A N 1
ATOM 1568 C CA . GLY A 1 204 ? 0.631 13.486 -20.008 1.00 77.94 204 GLY A CA 1
ATOM 1569 C C . GLY A 1 204 ? 2.009 13.524 -19.346 1.00 77.94 204 GLY A C 1
ATOM 1570 O O . GLY A 1 204 ? 2.734 14.491 -19.542 1.00 77.94 204 GLY A O 1
ATOM 1571 N N . ALA A 1 205 ? 2.389 12.498 -18.579 1.00 81.62 205 ALA A N 1
ATOM 1572 C CA . ALA A 1 205 ? 3.710 12.433 -17.973 1.00 81.62 205 ALA A CA 1
ATOM 1573 C C . ALA A 1 205 ? 4.761 11.945 -18.980 1.00 81.62 205 ALA A C 1
ATOM 1575 O O . ALA A 1 205 ? 4.599 10.890 -19.598 1.00 81.62 205 ALA A O 1
ATOM 1576 N N . ASP A 1 206 ? 5.901 12.635 -19.054 1.00 80.50 206 ASP A N 1
ATOM 1577 C CA . ASP A 1 206 ? 7.033 12.233 -19.904 1.00 80.50 206 ASP A CA 1
ATOM 1578 C C . ASP A 1 206 ? 7.517 10.810 -19.604 1.00 80.50 206 ASP A C 1
ATOM 1580 O O . ASP A 1 206 ? 7.918 10.083 -20.511 1.00 80.50 206 ASP A O 1
ATOM 1584 N N . ARG A 1 207 ? 7.405 10.358 -18.344 1.00 80.06 207 ARG A N 1
ATOM 1585 C CA . ARG A 1 207 ? 7.752 8.981 -17.954 1.00 80.06 207 ARG A CA 1
ATOM 1586 C C . ARG A 1 207 ? 6.954 7.931 -18.729 1.00 80.06 207 ARG A C 1
ATOM 1588 O O . ARG A 1 207 ? 7.504 6.883 -19.051 1.00 80.06 207 ARG A O 1
ATOM 1595 N N . GLN A 1 208 ? 5.698 8.207 -19.087 1.00 81.56 208 GLN A N 1
ATOM 1596 C CA . GLN A 1 208 ? 4.913 7.309 -19.938 1.00 81.56 208 GLN A CA 1
ATOM 1597 C C . GLN A 1 208 ? 5.513 7.219 -21.349 1.00 81.56 208 GLN A C 1
ATOM 1599 O O . GLN A 1 208 ? 5.623 6.125 -21.909 1.00 81.56 208 GLN A O 1
ATOM 1604 N N . VAL A 1 209 ? 5.925 8.356 -21.915 1.00 82.25 209 VAL A N 1
ATOM 1605 C CA . VAL A 1 209 ? 6.555 8.426 -23.242 1.00 82.25 209 VAL A CA 1
ATOM 1606 C C . VAL A 1 209 ? 7.896 7.694 -23.230 1.00 82.25 209 VAL A C 1
ATOM 1608 O O . VAL A 1 209 ? 8.138 6.829 -24.075 1.00 82.25 209 VAL A O 1
ATOM 1611 N N . TRP A 1 210 ? 8.742 7.975 -22.237 1.00 82.75 210 TRP A N 1
ATOM 1612 C CA . TRP A 1 210 ? 10.040 7.323 -22.069 1.00 82.75 210 TRP A CA 1
ATOM 1613 C C . TRP A 1 210 ? 9.913 5.824 -21.836 1.00 82.75 210 TRP A C 1
ATOM 1615 O O . TRP A 1 210 ? 10.680 5.062 -22.417 1.00 82.75 210 TRP A O 1
ATOM 1625 N N . ALA A 1 211 ? 8.931 5.373 -21.054 1.00 82.31 211 ALA A N 1
ATOM 1626 C CA . ALA A 1 211 ? 8.687 3.948 -20.866 1.00 82.31 211 ALA A CA 1
ATOM 1627 C C . ALA A 1 211 ? 8.376 3.252 -22.202 1.00 82.31 211 ALA A C 1
ATOM 1629 O O . ALA A 1 211 ? 8.930 2.190 -22.487 1.00 82.31 211 ALA A O 1
ATOM 1630 N N . GLY A 1 212 ? 7.557 3.874 -23.059 1.00 81.88 212 GLY A N 1
ATOM 1631 C CA . GLY A 1 212 ? 7.298 3.378 -24.413 1.00 81.88 212 GLY A CA 1
ATOM 1632 C C . GLY A 1 212 ? 8.563 3.314 -25.277 1.00 81.88 212 GLY A C 1
ATOM 1633 O O . GLY A 1 212 ? 8.831 2.297 -25.921 1.00 81.88 212 GLY A O 1
ATOM 1634 N N . GLN A 1 213 ? 9.384 4.366 -25.247 1.00 86.56 213 GLN A N 1
ATOM 1635 C CA . GLN A 1 213 ? 10.658 4.413 -25.974 1.00 86.56 213 GLN A CA 1
ATOM 1636 C C . GLN A 1 213 ? 11.659 3.368 -25.467 1.00 86.56 213 GLN A C 1
ATOM 1638 O O . GLN A 1 213 ? 12.324 2.719 -26.273 1.00 86.56 213 GLN A O 1
ATOM 1643 N N . LEU A 1 214 ? 11.737 3.154 -24.153 1.00 84.69 214 LEU A N 1
ATOM 1644 C CA . LEU A 1 214 ? 12.611 2.162 -23.535 1.00 84.69 214 LEU A CA 1
ATOM 1645 C C . LEU A 1 214 ? 12.222 0.740 -23.944 1.00 84.69 214 LEU A C 1
ATOM 1647 O O . LEU A 1 214 ? 13.097 -0.068 -24.244 1.00 84.69 214 LEU A O 1
ATOM 1651 N N . VAL A 1 215 ? 10.923 0.428 -23.995 1.00 85.12 215 VAL A N 1
ATOM 1652 C CA . VAL A 1 215 ? 10.437 -0.868 -24.497 1.00 85.12 215 VAL A CA 1
ATOM 1653 C C . VAL A 1 215 ? 10.861 -1.071 -25.952 1.00 85.12 215 VAL A C 1
ATOM 1655 O O . VAL A 1 215 ? 11.394 -2.127 -26.294 1.00 85.12 215 VAL A O 1
ATOM 1658 N N . ALA A 1 216 ? 10.695 -0.050 -26.796 1.00 82.62 216 ALA A N 1
ATOM 1659 C CA . ALA A 1 216 ? 11.127 -0.111 -28.189 1.00 82.62 216 ALA A CA 1
ATOM 1660 C C . ALA A 1 216 ? 12.652 -0.280 -28.319 1.00 82.62 216 ALA A C 1
ATOM 1662 O O . ALA A 1 216 ? 13.115 -1.077 -29.135 1.00 82.62 216 ALA A O 1
ATOM 1663 N N . ALA A 1 217 ? 13.438 0.425 -27.502 1.00 84.00 217 ALA A N 1
ATOM 1664 C CA . ALA A 1 217 ? 14.894 0.318 -27.484 1.00 84.00 217 ALA A CA 1
ATOM 1665 C C . ALA A 1 217 ? 15.360 -1.080 -27.048 1.00 84.00 217 ALA A C 1
ATOM 1667 O O . ALA A 1 217 ? 16.155 -1.697 -27.754 1.00 84.00 217 ALA A O 1
ATOM 1668 N N . LYS A 1 218 ? 14.795 -1.628 -25.962 1.00 82.38 218 LYS A N 1
ATOM 1669 C CA . LYS A 1 218 ? 15.074 -2.999 -25.498 1.00 82.38 218 LYS A CA 1
ATOM 1670 C C . LYS A 1 218 ? 14.740 -4.042 -26.564 1.00 82.38 218 LYS A C 1
ATOM 1672 O O . LYS A 1 218 ? 15.511 -4.970 -26.786 1.00 82.38 218 LYS A O 1
ATOM 1677 N N . ALA A 1 219 ? 13.611 -3.888 -27.258 1.00 83.38 219 ALA A N 1
ATOM 1678 C CA . ALA A 1 219 ? 13.241 -4.791 -28.344 1.00 83.38 219 ALA A CA 1
ATOM 1679 C C . ALA A 1 219 ? 14.263 -4.758 -29.495 1.00 83.38 219 ALA A C 1
ATOM 1681 O O . ALA A 1 219 ? 14.638 -5.813 -30.010 1.00 83.38 219 ALA A O 1
ATOM 1682 N N . ARG A 1 220 ? 14.752 -3.566 -29.866 1.00 81.12 220 ARG A N 1
ATOM 1683 C CA . ARG A 1 220 ? 15.811 -3.407 -30.878 1.00 81.12 220 ARG A CA 1
ATOM 1684 C C . ARG A 1 220 ? 17.125 -4.037 -30.431 1.00 81.12 220 ARG A C 1
ATOM 1686 O O . ARG A 1 220 ? 17.744 -4.745 -31.215 1.00 81.12 220 ARG A O 1
ATOM 1693 N N . GLU A 1 221 ? 17.529 -3.828 -29.184 1.00 86.44 221 GLU A N 1
ATOM 1694 C CA . GLU A 1 221 ? 18.750 -4.420 -28.628 1.00 86.44 221 GLU A CA 1
ATOM 1695 C C . GLU A 1 221 ? 18.717 -5.954 -28.707 1.00 86.44 221 GLU A C 1
ATOM 1697 O O . GLU A 1 221 ? 19.647 -6.571 -29.226 1.00 86.44 221 GLU A O 1
ATOM 1702 N N . VAL A 1 222 ? 17.599 -6.578 -28.314 1.00 84.81 222 VAL A N 1
ATOM 1703 C CA . VAL A 1 222 ? 17.406 -8.034 -28.441 1.00 84.81 222 VAL A CA 1
ATOM 1704 C C . VAL A 1 222 ? 17.514 -8.497 -29.898 1.00 84.81 222 VAL A C 1
ATOM 1706 O O . VAL A 1 222 ? 18.110 -9.542 -30.169 1.00 84.81 222 VAL A O 1
ATOM 1709 N N . GLN A 1 223 ? 16.956 -7.744 -30.851 1.00 78.94 223 GLN A N 1
ATOM 1710 C CA . GLN A 1 223 ? 17.070 -8.065 -32.278 1.00 78.94 223 GLN A CA 1
ATOM 1711 C C . GLN A 1 223 ? 18.517 -7.978 -32.775 1.00 78.94 223 GLN A C 1
ATOM 1713 O O . GLN A 1 223 ? 18.955 -8.877 -33.492 1.00 78.94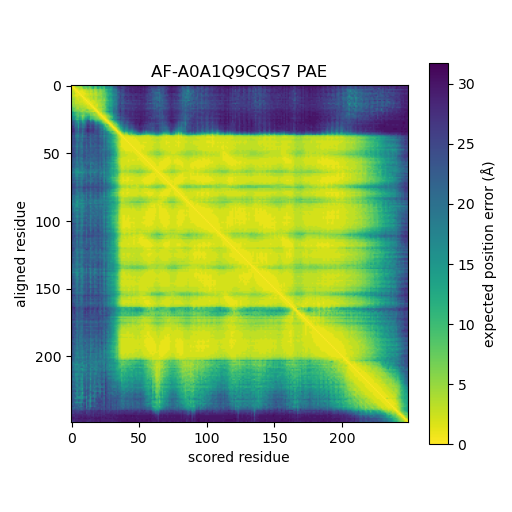 223 GLN A O 1
ATOM 1718 N N . VAL A 1 224 ? 19.264 -6.948 -32.369 1.00 79.81 224 VAL A N 1
ATOM 1719 C CA . VAL A 1 224 ? 20.680 -6.777 -32.728 1.00 79.81 224 VAL A CA 1
ATOM 1720 C C . VAL A 1 224 ? 21.516 -7.936 -32.193 1.00 79.81 224 VAL A C 1
ATOM 1722 O O . VAL A 1 224 ? 22.263 -8.537 -32.957 1.00 79.81 224 VAL A O 1
ATOM 1725 N N . VAL A 1 225 ? 21.342 -8.321 -30.924 1.00 77.25 225 VAL A N 1
ATOM 1726 C CA . VAL A 1 225 ? 22.061 -9.464 -30.332 1.00 77.25 225 VAL A CA 1
ATOM 1727 C C . VAL A 1 225 ? 21.772 -10.759 -31.099 1.00 77.25 225 VAL A C 1
ATOM 1729 O O . VAL A 1 225 ? 22.699 -11.494 -31.443 1.00 77.25 225 VAL A O 1
ATOM 1732 N N . ARG A 1 226 ? 20.499 -11.025 -31.426 1.00 77.50 226 ARG A N 1
ATOM 1733 C CA . ARG A 1 226 ? 20.108 -12.202 -32.223 1.00 77.50 226 ARG A CA 1
ATOM 1734 C C . ARG A 1 226 ? 20.724 -12.185 -33.619 1.00 77.50 226 ARG A C 1
ATOM 1736 O O . ARG A 1 226 ? 21.198 -13.218 -34.082 1.00 77.50 226 ARG A O 1
ATOM 1743 N N . PHE A 1 227 ? 20.720 -11.030 -34.279 1.00 78.19 227 PHE A N 1
ATOM 1744 C CA . PHE A 1 227 ? 21.310 -10.877 -35.604 1.00 78.19 227 PHE A CA 1
ATOM 1745 C C . PHE A 1 227 ? 22.822 -11.117 -35.575 1.00 78.19 227 PHE A C 1
ATOM 1747 O O . PHE A 1 227 ? 23.320 -11.903 -36.377 1.00 78.19 227 PHE A O 1
ATOM 1754 N N . SER A 1 228 ? 23.537 -10.512 -34.623 1.00 73.50 228 SER A N 1
ATOM 1755 C CA . SER A 1 228 ? 24.980 -10.710 -34.447 1.00 73.50 228 SER A CA 1
ATOM 1756 C C . SER A 1 228 ? 25.327 -12.175 -34.179 1.00 73.50 228 SER A C 1
ATOM 1758 O O . SER A 1 228 ? 26.267 -12.695 -34.775 1.00 73.50 228 SER A O 1
ATOM 1760 N N . SER A 1 229 ? 24.538 -12.868 -33.350 1.00 76.00 229 SER A N 1
ATOM 1761 C CA . SER A 1 229 ? 24.704 -14.307 -33.110 1.00 76.00 229 SER A CA 1
ATOM 1762 C C . SER A 1 229 ? 24.504 -15.129 -34.388 1.00 76.00 229 SER A C 1
ATOM 1764 O O . SER A 1 229 ? 25.356 -15.951 -34.714 1.00 76.00 229 SER A O 1
ATOM 1766 N N . LEU A 1 230 ? 23.437 -14.871 -35.155 1.00 74.06 230 LEU A N 1
ATOM 1767 C CA . LEU A 1 230 ? 23.174 -15.571 -36.416 1.00 74.06 230 LEU A CA 1
ATOM 1768 C C . LEU A 1 230 ? 24.274 -15.323 -37.459 1.00 74.06 230 LEU A C 1
ATOM 1770 O O . LEU A 1 230 ? 24.667 -16.245 -38.174 1.00 74.06 230 LEU A O 1
ATOM 1774 N N . ALA A 1 231 ? 24.756 -14.083 -37.561 1.00 75.19 231 ALA A N 1
ATOM 1775 C CA . ALA A 1 231 ? 25.851 -13.720 -38.452 1.00 75.19 231 ALA A CA 1
ATOM 1776 C C . ALA A 1 231 ? 27.145 -14.458 -38.070 1.00 75.19 231 ALA A C 1
ATOM 1778 O O . ALA A 1 231 ? 27.806 -15.000 -38.954 1.00 75.19 231 ALA A O 1
ATOM 1779 N N . GLY A 1 232 ? 27.451 -14.551 -36.770 1.00 74.94 232 GLY A N 1
ATOM 1780 C CA . GLY A 1 232 ? 28.569 -15.337 -36.245 1.00 74.94 232 GLY A CA 1
ATOM 1781 C C . GLY A 1 232 ? 28.474 -16.815 -36.623 1.00 74.94 232 GLY A C 1
ATOM 1782 O O . GLY A 1 232 ? 29.385 -17.338 -37.257 1.00 74.94 232 GLY A O 1
ATOM 1783 N N . THR A 1 233 ? 27.335 -17.464 -36.358 1.00 75.12 233 THR A N 1
ATOM 1784 C CA . THR A 1 233 ? 27.123 -18.878 -36.721 1.00 75.12 233 THR A CA 1
ATOM 1785 C C . THR A 1 233 ? 27.251 -19.118 -38.227 1.00 75.12 233 THR A C 1
ATOM 1787 O O . THR A 1 233 ? 27.845 -20.104 -38.655 1.00 75.12 233 THR A O 1
A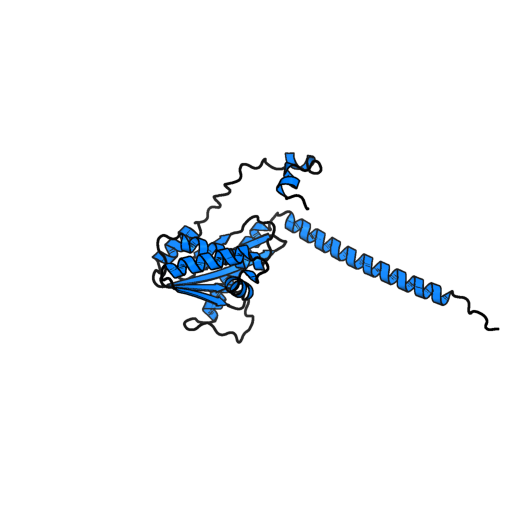TOM 1790 N N . ARG A 1 234 ? 26.724 -18.215 -39.065 1.00 72.06 234 ARG A N 1
ATOM 1791 C CA . ARG A 1 234 ? 26.854 -18.335 -40.527 1.00 72.06 234 ARG A CA 1
ATOM 1792 C C . ARG A 1 234 ? 28.296 -18.182 -41.000 1.00 72.06 234 ARG A C 1
ATOM 1794 O O . ARG A 1 234 ? 28.694 -18.886 -41.925 1.00 72.06 234 ARG A O 1
ATOM 1801 N N . LEU A 1 235 ? 29.059 -17.279 -40.387 1.00 74.12 235 LEU A N 1
ATOM 1802 C CA . LEU A 1 235 ? 30.478 -17.111 -40.684 1.00 74.12 235 LEU A CA 1
ATOM 1803 C C . LEU A 1 235 ? 31.272 -18.363 -40.290 1.00 74.12 235 LEU A C 1
ATOM 1805 O O . LEU A 1 235 ? 32.058 -18.847 -41.096 1.00 74.12 235 LEU A O 1
ATOM 1809 N N . GLU A 1 236 ? 31.026 -18.923 -39.103 1.00 73.69 236 GLU A N 1
ATOM 1810 C CA . GLU A 1 236 ? 31.645 -20.177 -38.648 1.00 73.69 236 GLU A CA 1
ATOM 1811 C C . GLU A 1 236 ? 31.350 -21.339 -39.603 1.00 73.69 236 GLU A C 1
ATOM 1813 O O . GLU A 1 236 ? 32.273 -22.031 -40.027 1.00 73.69 236 GLU A O 1
ATOM 1818 N N . MET A 1 237 ? 30.086 -21.512 -40.007 1.00 75.12 237 MET A N 1
ATOM 1819 C CA . MET A 1 237 ? 29.704 -22.522 -40.999 1.00 75.12 237 MET A CA 1
ATOM 1820 C C . MET A 1 237 ? 30.424 -22.316 -42.333 1.00 75.12 237 MET A C 1
ATOM 1822 O O . MET A 1 237 ? 30.902 -23.276 -42.931 1.00 75.12 237 MET A O 1
ATOM 1826 N N . HIS A 1 238 ? 30.506 -21.071 -42.811 1.00 71.62 238 HIS A N 1
ATOM 1827 C CA . HIS A 1 238 ? 31.191 -20.773 -44.064 1.00 71.62 238 HIS A CA 1
ATOM 1828 C C . HIS A 1 238 ? 32.676 -21.132 -43.979 1.00 71.62 238 HIS A C 1
ATOM 1830 O O . HIS A 1 238 ? 33.167 -21.849 -44.844 1.00 71.62 238 HIS A O 1
ATOM 1836 N N . LEU A 1 239 ? 33.354 -20.724 -42.901 1.00 73.88 239 LEU A N 1
ATOM 1837 C CA . LEU A 1 239 ? 34.766 -21.028 -42.663 1.00 73.88 239 LEU A CA 1
ATOM 1838 C C . LEU A 1 239 ? 35.033 -22.537 -42.554 1.00 73.88 239 LEU A C 1
ATOM 1840 O O . LEU A 1 239 ? 36.048 -23.003 -43.063 1.00 73.88 239 LEU A O 1
ATOM 1844 N N . GLN A 1 240 ? 34.121 -23.306 -41.950 1.00 74.62 240 GLN A N 1
ATOM 1845 C CA . GLN A 1 240 ? 34.205 -24.771 -41.887 1.00 74.62 240 GLN A CA 1
ATOM 1846 C C . GLN A 1 240 ? 34.010 -25.435 -43.257 1.00 74.62 240 GLN A C 1
ATOM 1848 O O . GLN A 1 240 ? 34.683 -26.416 -43.555 1.00 74.62 240 GLN A O 1
ATOM 1853 N N . CYS A 1 241 ? 33.125 -24.904 -44.105 1.00 69.56 241 CYS A N 1
ATOM 1854 C CA . CYS A 1 241 ? 32.918 -25.416 -45.463 1.00 69.56 241 CYS A CA 1
ATOM 1855 C C . CYS A 1 241 ? 34.036 -25.026 -46.442 1.00 69.56 241 CYS A C 1
ATOM 1857 O O . CYS A 1 241 ? 34.225 -25.713 -47.441 1.00 69.56 241 CYS A O 1
ATOM 1859 N N . THR A 1 242 ? 34.751 -23.927 -46.190 1.00 63.38 242 THR A N 1
ATOM 1860 C CA . THR A 1 242 ? 35.854 -23.448 -47.041 1.00 63.38 242 THR A CA 1
ATOM 1861 C C . THR A 1 242 ? 37.239 -23.851 -46.539 1.00 63.38 242 THR A C 1
ATOM 1863 O O . THR A 1 242 ? 38.230 -23.509 -47.181 1.00 63.38 242 THR A O 1
ATOM 1866 N N . ALA A 1 243 ? 37.339 -24.542 -45.399 1.00 56.72 243 ALA A N 1
ATOM 1867 C CA . ALA A 1 243 ? 38.606 -25.092 -44.938 1.00 56.72 243 ALA A CA 1
ATOM 1868 C C . ALA A 1 243 ? 39.055 -26.185 -45.927 1.00 56.72 243 ALA A C 1
ATOM 1870 O O . ALA A 1 243 ? 38.305 -27.143 -46.137 1.00 56.72 243 ALA A O 1
ATOM 1871 N N . PRO A 1 244 ? 40.232 -26.059 -46.569 1.00 56.81 244 PRO A N 1
ATOM 1872 C CA . PRO A 1 244 ? 40.735 -27.117 -47.431 1.00 56.81 244 PRO A CA 1
ATOM 1873 C C . PRO A 1 244 ? 40.900 -28.388 -46.594 1.00 56.81 244 PRO A C 1
ATOM 1875 O O . PRO A 1 244 ? 41.379 -28.330 -45.458 1.00 56.81 244 PRO A O 1
ATOM 1878 N N . ALA A 1 245 ? 40.480 -29.529 -47.145 1.00 57.69 245 ALA A N 1
ATOM 1879 C CA . ALA A 1 245 ? 40.863 -30.819 -46.598 1.00 57.69 245 ALA A CA 1
ATOM 1880 C C . ALA A 1 245 ? 42.393 -30.838 -46.582 1.00 57.69 245 ALA A C 1
ATOM 1882 O O . ALA A 1 245 ? 43.012 -30.797 -47.641 1.00 57.69 245 ALA A O 1
ATOM 1883 N N . ASN A 1 246 ? 42.999 -30.799 -45.395 1.00 53.88 246 ASN A N 1
ATOM 1884 C CA . ASN A 1 246 ? 44.419 -31.084 -45.282 1.00 53.88 246 ASN A CA 1
ATOM 1885 C C . ASN A 1 246 ? 44.600 -32.509 -45.799 1.00 53.88 246 ASN A C 1
ATOM 1887 O O . ASN A 1 246 ? 44.143 -33.459 -45.159 1.00 53.88 246 ASN A O 1
ATOM 1891 N N . ASP A 1 247 ? 45.203 -32.611 -46.980 1.00 48.84 247 ASP A N 1
ATOM 1892 C CA . ASP A 1 247 ? 45.701 -33.851 -47.539 1.00 48.84 247 ASP A CA 1
ATOM 1893 C C . ASP A 1 247 ? 46.556 -34.532 -46.468 1.00 48.84 247 ASP A C 1
ATOM 1895 O O . ASP A 1 247 ? 47.540 -33.981 -45.969 1.00 48.84 247 ASP A O 1
ATOM 1899 N N . ALA A 1 248 ? 46.091 -35.704 -46.045 1.00 49.75 248 ALA A N 1
ATOM 1900 C CA . ALA A 1 248 ? 46.847 -36.600 -45.200 1.00 49.75 248 ALA A CA 1
ATOM 1901 C C . ALA A 1 248 ? 47.908 -37.284 -46.071 1.00 49.75 248 ALA A C 1
ATOM 1903 O O . ALA A 1 248 ? 47.576 -38.175 -46.854 1.00 49.75 248 ALA A O 1
ATOM 1904 N N . GLU A 1 249 ? 49.161 -36.866 -45.902 1.00 40.59 249 GLU A N 1
ATOM 1905 C CA . GLU A 1 249 ? 50.358 -37.688 -46.123 1.00 40.59 249 GLU A CA 1
ATOM 1906 C C . GLU A 1 249 ? 51.092 -37.883 -44.793 1.00 40.59 249 GLU A C 1
ATOM 1908 O O . GLU A 1 249 ? 51.320 -36.878 -44.078 1.00 40.59 249 GLU A O 1
#

Nearest PDB structures (foldseek):
  2g8v-assembly1_A  TM=6.281E-01  e=4.532E-04  Halalkalibacterium halodurans
  6dpm-assembly1_A  TM=6.045E-01  e=4.814E-04  Halalkalibacterium halodurans
  1zbl-assembly1_A  TM=5.871E-01  e=5.433E-04  Halalkalibacterium halodurans C-125
  6do9-assembly1_A  TM=6.053E-01  e=6.918E-04  Halalkalibacterium halodurans C-125

Mean predicted aligned error: 11.03 Å

Foldseek 3Di:
DDDDPCCVQPPDPVCVVVNVVDPDPPDPDDPPDPPDDDPLVVVLVLCVQAQAEFEKEKFKDADLQQIKIWIFGVNVGDIDIGDDPDNRRDRLLNLLVRLLSVLVSQLVHPGHHQEYEYEGQDPVLVVCLVPLVPDPRSVSSVSSNVSVVSCVVVNHHYHYDHQHADCPPVVDDDDPPDDNCVSHVNNVSRVVSRVVVSVVVLVPDVSVVVVVVVVVVVVVVVVVVVVVVVVVVVVVVVCVVPPPDPDDD

Radius of gyration: 25.78 Å; Cα contacts (8 Å, |Δi|>4): 342; chains: 1; bounding box: 69×66×72 Å

InterPro domains:
  IPR002156 Ribonuclease H domain [PS50879] (50-199)
  IPR012337 Ribonuclease H-like superfamily [SSF53098] (48-198)
  IPR036397 Ribonuclease H superfamily [G3DSA:3.30.420.10] (32-205)

Sequence (249 aa):
MWPSRAHLLWTCPALQEVRPVMPAPIDRVEVVMRSGRSLSSMLQQAIAESPDAITLATDGSSRFDIGSYAIVSEKPPFCYADADEQEDQSPFRMELLALVMLFETLVKCDTLPRLATVFVDCESALKALAAPGRCGIPLLAQRASDAIKGIRQQNICVSMHWVPSHGKRPGWCAPAGYAADECRRLNDKADDAARRHCEQRCRGADRQVWAGQLVAAKAREVQVVRFSSLAGTRLEMHLQCTAPANDAE

Secondary structure (DSSP, 8-state):
-PPPHHHHHHT-GGGTTTGGGSPP---SS-----SSPPHHHHHHHHHHH-SSEEEEEEEEEEETTEEEEEEEEETTEEEEEE----S---HHHHHHHHHHHHHHHHTT-SS--SEEEEEES-HHHHHHHH-GGGSSSHHHHHHHHHHHHHHHHTT-EEEEEE--GGG-STT--PPTTS-HHHHHHHHHHHHHHHHHHHHHHHTT-HHHHHHHHHHHHHHHHHHHHHHHHHHHHHHHHHHHHHS------

Solvent-accessible surface area (backbone atoms only — not comparable to full-atom values): 13750 Å² total; per-residue (Å²): 135,84,79,50,69,67,44,46,62,76,63,36,73,94,38,56,86,58,40,85,82,47,80,76,82,74,68,99,68,80,93,78,81,72,100,62,82,50,69,55,58,54,49,42,52,32,27,72,78,26,46,65,49,39,50,37,15,35,20,32,22,50,53,60,72,35,35,8,15,8,43,27,30,72,62,52,72,46,78,4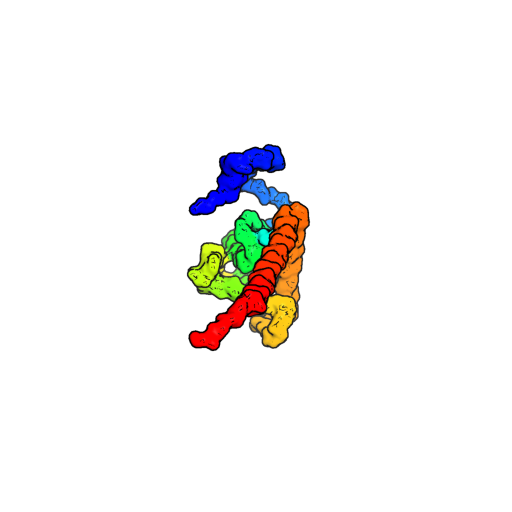4,59,52,69,80,87,61,84,81,21,48,38,72,55,19,39,40,46,26,49,26,56,50,31,54,37,54,64,68,37,95,63,74,33,48,27,42,39,36,38,29,55,53,59,65,48,57,52,20,42,77,39,19,89,79,34,100,56,29,70,58,24,39,52,25,36,49,25,48,50,56,38,41,75,70,72,28,46,77,47,76,44,74,44,60,58,92,72,43,66,81,87,65,75,50,61,92,97,52,54,50,69,57,55,46,54,46,40,52,51,5,42,55,39,3,40,53,48,20,52,58,64,44,64,90,33,64,50,49,55,49,45,54,51,49,54,53,49,53,53,48,51,54,49,52,54,54,49,54,51,52,53,51,54,52,50,52,53,50,53,63,72,66,52,74,80,77,79,88,126

pLDDT: mean 84.26, std 16.46, range [31.38, 98.38]